Protein AF-A0A8H4VBG1-F1 (afdb_monomer_lite)

pLDDT: mean 88.41, std 9.9, range [44.22, 97.12]

InterPro domains:
  IPR018627 Elongator complex protein 6 [PF09807] (11-175)
  IPR018627 Elongator complex protein 6 [PTHR16184] (4-205)
  IPR027417 P-loop containing nucleoside triphosphate hydrolase [G3DSA:3.40.50.300] (1-203)

Organism: NCBI:txid2030778

Structure (mmCIF, N/CA/C/O backbone):
data_AF-A0A8H4VBG1-F1
#
_entry.id   AF-A0A8H4VBG1-F1
#
loop_
_atom_site.group_PDB
_atom_site.id
_atom_site.type_symbol
_atom_site.label_atom_id
_atom_site.label_alt_id
_atom_site.label_comp_id
_atom_site.label_asym_id
_atom_site.label_entity_id
_atom_site.label_seq_id
_atom_site.pdbx_PDB_ins_code
_atom_site.Cartn_x
_atom_site.Cartn_y
_atom_site.Cartn_z
_atom_site.occupancy
_atom_site.B_iso_or_equiv
_atom_site.auth_seq_id
_atom_site.auth_comp_id
_atom_site.auth_asym_id
_atom_site.auth_atom_id
_atom_site.pdbx_PDB_model_num
ATOM 1 N N . MET A 1 1 ? -3.352 6.775 -5.349 1.00 84.12 1 MET A N 1
ATOM 2 C CA . MET A 1 1 ? -4.337 6.098 -4.490 1.00 84.12 1 MET A CA 1
ATOM 3 C C . MET A 1 1 ? -5.575 5.845 -5.328 1.00 84.12 1 MET A C 1
ATOM 5 O O . MET A 1 1 ? -5.715 6.480 -6.373 1.00 84.12 1 MET A O 1
ATOM 9 N N . ARG A 1 2 ? -6.463 4.942 -4.912 1.00 91.38 2 ARG A N 1
ATOM 10 C CA . ARG A 1 2 ? -7.671 4.582 -5.675 1.00 91.38 2 ARG A CA 1
ATOM 11 C C . ARG A 1 2 ? -8.911 4.664 -4.789 1.00 91.38 2 ARG A C 1
ATOM 13 O O . ARG A 1 2 ? -8.818 4.410 -3.591 1.00 91.38 2 ARG A O 1
ATOM 20 N N . ASP A 1 3 ? -10.048 5.029 -5.372 1.00 91.44 3 ASP A N 1
ATOM 21 C CA . ASP A 1 3 ? -11.312 5.184 -4.652 1.00 91.44 3 ASP A CA 1
ATOM 22 C C . ASP A 1 3 ? -12.035 3.838 -4.449 1.00 91.44 3 ASP A C 1
ATOM 24 O O . ASP A 1 3 ? -11.650 2.795 -4.984 1.00 91.44 3 ASP A O 1
ATOM 28 N N . GLY A 1 4 ? -13.119 3.847 -3.674 1.00 91.38 4 GLY A N 1
ATOM 29 C CA . GLY A 1 4 ? -13.874 2.622 -3.395 1.00 91.38 4 GLY A CA 1
ATOM 30 C C . GLY A 1 4 ? -14.539 2.021 -4.639 1.00 91.38 4 GLY A C 1
ATOM 31 O O . GLY A 1 4 ? -14.760 0.810 -4.695 1.00 91.38 4 GLY A O 1
ATOM 32 N N . SER A 1 5 ? -14.864 2.841 -5.648 1.00 90.94 5 SER A N 1
ATOM 33 C CA . SER A 1 5 ? -15.465 2.360 -6.899 1.00 90.94 5 SER A CA 1
ATOM 34 C C . SER A 1 5 ? -14.485 1.485 -7.685 1.00 90.94 5 SER A C 1
ATOM 36 O O . SER A 1 5 ? -14.858 0.387 -8.109 1.00 90.94 5 SER A O 1
ATOM 38 N N . PHE A 1 6 ? -13.215 1.897 -7.759 1.00 91.75 6 PHE A N 1
ATOM 39 C CA . PHE A 1 6 ? -12.137 1.120 -8.354 1.00 91.75 6 PHE A CA 1
ATOM 40 C C . PHE A 1 6 ? -12.024 -0.276 -7.723 1.00 91.75 6 PHE A C 1
ATOM 42 O O . PHE A 1 6 ? -12.012 -1.283 -8.435 1.00 91.75 6 PHE A O 1
ATOM 49 N N . TRP A 1 7 ? -11.975 -0.353 -6.387 1.00 93.12 7 TRP A N 1
ATOM 50 C CA . TRP A 1 7 ? -11.801 -1.624 -5.672 1.00 93.12 7 TRP A CA 1
ATOM 51 C C . TRP A 1 7 ? -12.992 -2.562 -5.848 1.00 93.12 7 TRP A C 1
ATOM 53 O O . TRP A 1 7 ? -12.800 -3.752 -6.094 1.00 93.12 7 TRP A O 1
ATOM 63 N N . ARG A 1 8 ? -14.218 -2.033 -5.779 1.00 93.12 8 ARG A N 1
ATOM 64 C CA . ARG A 1 8 ? -15.445 -2.816 -5.995 1.00 93.12 8 ARG A CA 1
ATOM 65 C C . ARG A 1 8 ? -15.546 -3.353 -7.409 1.00 93.12 8 ARG A C 1
ATOM 67 O O . ARG A 1 8 ? -15.851 -4.529 -7.589 1.00 93.12 8 ARG A O 1
ATOM 74 N N . HIS A 1 9 ? -15.245 -2.517 -8.399 1.00 90.88 9 HIS A N 1
ATOM 75 C CA . HIS A 1 9 ? -15.231 -2.944 -9.789 1.00 90.88 9 HIS A CA 1
ATOM 76 C C . HIS A 1 9 ? -14.185 -4.044 -10.019 1.00 90.88 9 HIS A C 1
ATOM 78 O O . HIS A 1 9 ? -14.512 -5.089 -10.576 1.00 90.88 9 HIS A O 1
ATOM 84 N N . GLY A 1 10 ? -12.951 -3.852 -9.539 1.00 90.19 10 GLY A N 1
ATOM 85 C CA . GLY A 1 10 ? -11.882 -4.846 -9.666 1.00 90.19 10 GLY A CA 1
ATOM 86 C C . GLY A 1 10 ? -12.207 -6.175 -8.978 1.00 90.19 10 GLY A C 1
ATOM 87 O O . GLY A 1 10 ? -12.044 -7.233 -9.581 1.00 90.19 10 GLY A O 1
ATOM 88 N N . ALA A 1 11 ? -12.727 -6.128 -7.750 1.00 92.00 11 ALA A N 1
ATOM 89 C CA . ALA A 1 11 ? -13.128 -7.317 -7.001 1.00 92.00 11 ALA A CA 1
ATOM 90 C C . ALA A 1 11 ? -14.266 -8.087 -7.694 1.00 92.00 11 ALA A C 1
ATOM 92 O O . ALA A 1 11 ? -14.208 -9.313 -7.800 1.00 92.00 11 ALA A O 1
ATOM 93 N N . GLY A 1 12 ? -15.251 -7.378 -8.255 1.00 91.31 12 GLY A N 1
ATOM 94 C CA . GLY A 1 12 ? -16.349 -7.996 -8.998 1.00 91.31 12 GLY A CA 1
ATOM 95 C C . GLY A 1 12 ? -15.876 -8.822 -10.200 1.00 91.31 12 GLY A C 1
ATOM 96 O O . GLY A 1 12 ? -16.415 -9.897 -10.451 1.00 91.31 12 GLY A O 1
ATOM 97 N N . ARG A 1 13 ? -14.815 -8.385 -10.896 1.00 87.56 13 ARG A N 1
ATOM 98 C CA . ARG A 1 13 ? -14.243 -9.112 -12.051 1.00 87.56 13 ARG A CA 1
ATOM 99 C C . ARG A 1 13 ? -13.619 -10.455 -11.678 1.00 87.56 13 ARG A C 1
ATOM 101 O O . ARG A 1 13 ? -13.564 -11.341 -12.522 1.00 87.56 13 ARG A O 1
ATOM 108 N N . ILE A 1 14 ? -13.184 -10.618 -10.428 1.00 87.94 14 ILE A N 1
ATOM 109 C CA . ILE A 1 14 ? -12.632 -11.877 -9.904 1.00 87.94 14 ILE A CA 1
ATOM 110 C C . ILE A 1 14 ? -13.652 -12.669 -9.068 1.00 87.94 14 ILE A C 1
ATOM 112 O O . ILE A 1 14 ? -13.282 -13.614 -8.376 1.00 87.94 14 ILE A O 1
ATOM 116 N N . GLY A 1 15 ? -14.935 -12.287 -9.114 1.00 90.00 15 GLY A N 1
ATOM 117 C CA . GLY A 1 15 ? -16.014 -12.971 -8.398 1.00 90.00 15 GLY A CA 1
ATOM 118 C C . GLY A 1 15 ? -16.093 -12.657 -6.900 1.00 90.00 15 GLY A C 1
ATOM 119 O O . GLY A 1 15 ? -16.732 -13.403 -6.160 1.00 90.00 15 GLY A O 1
ATOM 120 N N . LEU A 1 16 ? -15.462 -11.573 -6.437 1.00 92.81 16 LEU A N 1
ATOM 121 C CA . LEU A 1 16 ? -15.518 -11.127 -5.046 1.00 92.81 16 LEU A CA 1
ATOM 122 C C . LEU A 1 16 ? -16.509 -9.962 -4.885 1.00 92.81 16 LEU A C 1
ATOM 124 O O . LEU A 1 16 ? -16.244 -8.840 -5.314 1.00 92.81 16 LEU A O 1
ATOM 128 N N . ASP A 1 17 ? -17.635 -10.215 -4.213 1.00 95.12 17 ASP A N 1
ATOM 129 C CA . ASP A 1 17 ? -18.628 -9.186 -3.882 1.00 95.12 17 ASP A CA 1
ATOM 130 C C . ASP A 1 17 ? -18.278 -8.484 -2.556 1.00 95.12 17 ASP A C 1
ATOM 132 O O . ASP A 1 17 ? -18.584 -8.961 -1.458 1.00 95.12 17 ASP A O 1
ATOM 136 N N . LEU A 1 18 ? -17.627 -7.323 -2.663 1.00 94.81 18 LEU A N 1
ATOM 137 C CA . LEU A 1 18 ? -17.262 -6.505 -1.504 1.00 94.81 18 LEU A CA 1
ATOM 138 C C . LEU A 1 18 ? -18.470 -5.860 -0.811 1.00 94.81 18 LEU A C 1
ATOM 140 O O . LEU A 1 18 ? -18.389 -5.569 0.380 1.00 94.81 18 LEU A O 1
ATOM 144 N N . GLU A 1 19 ? -19.591 -5.658 -1.505 1.00 94.12 19 GLU A N 1
ATOM 145 C CA . GLU A 1 19 ? -20.804 -5.098 -0.900 1.00 94.12 19 GLU A CA 1
ATOM 146 C C . GLU A 1 19 ? -21.528 -6.151 -0.055 1.00 94.12 19 GLU A C 1
ATOM 148 O O . GLU A 1 19 ? -22.002 -5.852 1.043 1.00 94.12 19 GLU A O 1
ATOM 153 N N . ALA A 1 20 ? -21.544 -7.413 -0.496 1.00 95.06 20 ALA A N 1
ATOM 154 C CA . ALA A 1 20 ? -21.965 -8.525 0.353 1.00 95.06 20 ALA A CA 1
ATOM 155 C C . ALA A 1 20 ? -21.066 -8.660 1.591 1.00 95.06 20 ALA A C 1
ATOM 157 O O . ALA A 1 20 ? -21.576 -8.664 2.712 1.00 95.06 20 ALA A O 1
ATOM 158 N N . ALA A 1 21 ? -19.740 -8.667 1.407 1.00 94.25 21 ALA A N 1
ATOM 159 C CA . ALA A 1 21 ? -18.790 -8.742 2.520 1.00 94.25 21 ALA A CA 1
ATOM 160 C C . ALA A 1 21 ? -18.946 -7.569 3.504 1.00 94.25 21 ALA A C 1
ATOM 162 O O . ALA A 1 21 ? -18.803 -7.744 4.714 1.00 94.25 21 ALA A O 1
ATOM 163 N N . ARG A 1 22 ? -19.282 -6.375 3.007 1.00 93.56 22 ARG A N 1
ATOM 164 C CA . ARG A 1 22 ? -19.576 -5.202 3.832 1.00 93.56 22 ARG A CA 1
ATOM 165 C C . ARG A 1 22 ? -20.847 -5.373 4.662 1.00 93.56 22 ARG A C 1
ATOM 167 O O . ARG A 1 22 ? -20.829 -5.075 5.854 1.00 93.56 22 ARG A O 1
ATOM 174 N N . ARG A 1 23 ? -21.941 -5.860 4.061 1.00 93.94 23 ARG A N 1
ATOM 175 C CA . ARG A 1 23 ? -23.196 -6.152 4.785 1.00 93.94 23 ARG A CA 1
ATOM 176 C C . ARG A 1 23 ? -22.988 -7.197 5.880 1.00 93.94 23 ARG A C 1
ATOM 178 O O . ARG A 1 23 ? -23.588 -7.091 6.942 1.00 93.94 23 ARG A O 1
ATOM 185 N N . GLU A 1 24 ? -22.098 -8.155 5.637 1.00 94.62 24 GLU A N 1
ATOM 186 C CA . GLU A 1 24 ? -21.651 -9.157 6.613 1.00 94.62 24 GLU A CA 1
ATOM 187 C C . GLU A 1 24 ? -20.625 -8.620 7.625 1.00 94.62 24 GLU A C 1
ATOM 189 O O . GLU A 1 24 ? -20.130 -9.390 8.443 1.00 94.62 24 GLU A O 1
ATOM 194 N N . ARG A 1 25 ? -20.264 -7.328 7.567 1.00 94.25 25 ARG A N 1
ATOM 195 C CA . ARG A 1 25 ? -19.242 -6.701 8.425 1.00 94.25 25 ARG A CA 1
ATOM 196 C C . ARG A 1 25 ? -17.891 -7.424 8.376 1.00 94.25 25 ARG A C 1
ATOM 198 O O . ARG A 1 25 ? -17.156 -7.486 9.355 1.00 94.25 25 ARG A O 1
ATOM 205 N N . ARG A 1 26 ? -17.537 -7.966 7.212 1.00 94.69 26 ARG A N 1
ATOM 206 C CA . ARG A 1 26 ? -16.248 -8.621 6.923 1.00 94.69 26 ARG A CA 1
ATOM 207 C C . ARG A 1 26 ? -15.310 -7.758 6.086 1.00 94.69 26 ARG A C 1
ATOM 209 O O . ARG A 1 26 ? -14.161 -8.133 5.871 1.00 94.69 26 ARG A O 1
ATOM 216 N N . PHE A 1 27 ? -15.801 -6.623 5.600 1.00 95.19 27 PHE A N 1
ATOM 217 C CA . PHE A 1 27 ? -15.056 -5.681 4.780 1.00 95.19 27 PHE A CA 1
ATOM 218 C C . PHE A 1 27 ? -15.434 -4.247 5.148 1.00 95.19 27 PHE A C 1
ATOM 220 O O . PHE A 1 27 ? -16.613 -3.922 5.297 1.00 95.19 27 PHE A O 1
ATOM 227 N N . VAL A 1 28 ? -14.426 -3.384 5.242 1.00 95.69 28 VAL A N 1
ATOM 228 C CA . VAL A 1 28 ? -14.585 -1.935 5.345 1.00 95.69 28 VAL A CA 1
ATOM 229 C C . VAL A 1 28 ? -13.604 -1.268 4.389 1.00 95.69 28 VAL A C 1
ATOM 231 O O . VAL A 1 28 ? -12.458 -1.701 4.269 1.00 95.69 28 VAL A O 1
ATOM 234 N N . PHE A 1 29 ? -14.056 -0.210 3.717 1.00 95.88 29 PHE A N 1
ATOM 235 C CA . PHE A 1 29 ? -13.208 0.642 2.891 1.00 95.88 29 PHE A CA 1
ATOM 236 C C . PHE A 1 29 ? -13.032 2.007 3.558 1.00 95.88 29 PHE A C 1
ATOM 238 O O . PHE A 1 29 ? -14.019 2.649 3.934 1.00 95.88 29 PHE A O 1
ATOM 245 N N . VAL A 1 30 ? -11.774 2.430 3.687 1.00 95.56 30 VAL A N 1
ATOM 246 C CA . VAL A 1 30 ? -11.382 3.755 4.174 1.00 95.56 30 VAL A CA 1
ATOM 247 C C . VAL A 1 30 ? -10.758 4.515 3.008 1.00 95.56 30 VAL A C 1
ATOM 249 O O . VAL A 1 30 ? -9.723 4.122 2.474 1.00 95.56 30 VAL A O 1
ATOM 252 N N . ASP A 1 31 ? -11.414 5.589 2.594 1.00 94.00 31 ASP A N 1
ATOM 253 C CA . ASP A 1 31 ? -11.033 6.422 1.467 1.00 94.00 31 ASP A CA 1
ATOM 254 C C . ASP A 1 31 ? -10.067 7.522 1.918 1.00 94.00 31 ASP A C 1
ATOM 256 O O . ASP A 1 31 ? -10.455 8.482 2.587 1.00 94.00 31 ASP A O 1
ATOM 260 N N . GLY A 1 32 ? -8.798 7.373 1.541 1.00 92.62 32 GLY A N 1
ATOM 261 C CA . GLY A 1 32 ? -7.770 8.398 1.728 1.00 92.62 32 GLY A CA 1
ATOM 262 C C . GLY A 1 32 ? -7.542 9.286 0.501 1.00 92.62 32 GLY A C 1
ATOM 263 O O . GLY A 1 32 ? -6.611 10.079 0.509 1.00 92.62 32 GLY A O 1
ATOM 264 N N . LEU A 1 33 ? -8.312 9.130 -0.582 1.00 91.25 33 LEU A N 1
ATOM 265 C CA . LEU A 1 33 ? -8.119 9.896 -1.816 1.00 91.25 33 LEU A CA 1
ATOM 266 C C . LEU A 1 33 ? -9.098 11.067 -1.896 1.00 91.25 33 LEU A C 1
ATOM 268 O O . LEU A 1 33 ? -8.677 12.214 -2.019 1.00 91.25 33 LEU A O 1
ATOM 272 N N . ARG A 1 34 ? -10.403 10.774 -1.850 1.00 89.00 34 ARG A N 1
ATOM 273 C CA . ARG A 1 34 ? -11.449 11.763 -2.134 1.00 89.00 34 ARG A CA 1
ATOM 274 C C . ARG A 1 34 ? -11.487 12.861 -1.081 1.00 89.00 34 ARG A C 1
ATOM 276 O O . ARG A 1 34 ? -11.393 14.024 -1.439 1.00 89.00 34 ARG A O 1
ATOM 283 N N . GLY A 1 35 ? -11.551 12.488 0.196 1.00 86.50 35 GLY A N 1
ATOM 284 C CA . GLY A 1 35 ? -11.637 13.455 1.295 1.00 86.50 35 GLY A CA 1
ATOM 285 C C . GLY A 1 35 ? -10.365 14.282 1.516 1.00 86.50 35 GLY A C 1
ATOM 286 O O . GLY A 1 35 ? -10.459 15.388 2.034 1.00 86.50 35 GLY A O 1
ATOM 287 N N . LEU A 1 36 ? -9.194 13.777 1.107 1.00 88.75 36 LEU A N 1
ATOM 288 C CA . LEU A 1 36 ? -7.917 14.479 1.280 1.00 88.75 36 LEU A CA 1
ATOM 289 C C . LEU A 1 36 ? -7.527 15.355 0.084 1.00 88.75 36 LEU A C 1
ATOM 291 O O . LEU A 1 36 ? -6.881 16.384 0.275 1.00 88.75 36 LEU A O 1
ATOM 295 N N . PHE A 1 37 ? -7.853 14.938 -1.143 1.00 86.94 37 PHE A N 1
ATOM 296 C CA . PHE A 1 37 ? -7.269 15.528 -2.356 1.00 86.94 37 PHE A CA 1
ATOM 297 C C . PHE A 1 37 ? -8.284 15.912 -3.436 1.00 86.94 37 PHE A C 1
ATOM 299 O O . PHE A 1 37 ? -7.901 16.554 -4.414 1.00 86.94 37 PHE A O 1
ATOM 306 N N . LEU A 1 38 ? -9.552 15.520 -3.300 1.00 85.25 38 LEU A N 1
ATOM 307 C CA . LEU A 1 38 ? -10.614 15.839 -4.257 1.00 85.25 38 LEU A CA 1
ATOM 308 C C . LEU A 1 38 ? -11.735 16.626 -3.560 1.00 85.25 38 LEU A C 1
ATOM 310 O O . LEU A 1 38 ? -11.684 16.890 -2.361 1.00 85.25 38 LEU A O 1
ATOM 314 N N . ALA A 1 39 ? -12.737 17.051 -4.330 1.00 73.31 39 ALA A N 1
ATOM 315 C CA . ALA A 1 39 ? -13.930 17.680 -3.768 1.00 73.31 39 ALA A CA 1
ATOM 316 C C . ALA A 1 39 ? -14.705 16.695 -2.874 1.00 73.31 39 ALA A C 1
ATOM 318 O O . ALA A 1 39 ? -14.610 15.478 -3.069 1.00 73.31 39 ALA A O 1
ATOM 319 N N . GLU A 1 40 ? -15.460 17.235 -1.908 1.00 63.16 40 GLU A N 1
ATOM 320 C CA . GLU A 1 40 ? -16.187 16.440 -0.917 1.00 63.16 40 GLU A CA 1
ATOM 321 C C . GLU A 1 40 ? -16.992 15.308 -1.575 1.00 63.16 40 GLU A C 1
ATOM 323 O O . GLU A 1 40 ? -17.649 15.514 -2.600 1.00 63.16 40 GLU A O 1
ATOM 328 N N . PRO A 1 41 ? -16.933 14.095 -1.010 1.00 60.97 41 PRO A N 1
ATOM 329 C CA . PRO A 1 41 ? -17.592 12.940 -1.589 1.00 60.97 41 PRO A CA 1
ATOM 330 C C . PRO A 1 41 ? -19.112 13.136 -1.604 1.00 60.97 41 PRO A C 1
ATOM 332 O O . PRO A 1 41 ? -19.748 13.256 -0.557 1.00 60.97 41 PRO A O 1
ATOM 335 N N . GLU A 1 42 ? -19.715 13.111 -2.795 1.00 57.19 42 GLU A N 1
ATOM 336 C CA . GLU A 1 42 ? -21.170 13.059 -2.944 1.00 57.19 42 GLU A CA 1
ATOM 337 C C . GLU A 1 42 ? -21.695 11.686 -2.516 1.00 57.19 42 GLU A C 1
ATOM 339 O O . GLU A 1 42 ? -21.846 10.764 -3.316 1.00 57.19 42 GLU A O 1
ATOM 344 N N . GLY A 1 43 ? -21.964 11.551 -1.220 1.00 61.81 43 GLY A N 1
ATOM 345 C CA . GLY A 1 43 ? -22.577 10.362 -0.652 1.00 61.81 43 GLY A CA 1
ATOM 346 C C . GLY A 1 43 ? -21.740 9.085 -0.785 1.00 61.81 43 GLY A C 1
ATOM 347 O O . GLY A 1 43 ? -20.667 9.009 -1.386 1.00 61.81 43 GLY A O 1
ATOM 348 N N . GLY A 1 44 ? -22.253 8.039 -0.150 1.00 67.38 44 GLY A N 1
ATOM 349 C CA . GLY A 1 44 ? -21.598 6.742 -0.066 1.00 67.38 44 GLY A CA 1
ATOM 350 C C . GLY A 1 44 ? -21.479 6.283 1.376 1.00 67.38 44 GLY A C 1
ATOM 351 O O . GLY A 1 44 ? -21.518 7.072 2.314 1.00 67.38 44 GLY A O 1
ATOM 352 N N . GLN A 1 45 ? -21.373 4.972 1.555 1.00 77.75 45 GLN A N 1
ATOM 353 C CA . GLN A 1 45 ? -21.223 4.390 2.885 1.00 77.75 45 GLN A CA 1
ATOM 354 C C . GLN A 1 45 ? -19.756 4.398 3.345 1.00 77.75 45 GLN A C 1
ATOM 356 O O . GLN A 1 45 ? -19.479 4.092 4.500 1.00 77.75 45 GLN A O 1
ATOM 361 N N . ASP A 1 46 ? -18.807 4.672 2.449 1.00 88.50 46 ASP A N 1
ATOM 362 C CA . ASP A 1 46 ? -17.368 4.604 2.722 1.00 88.50 46 ASP A CA 1
ATOM 363 C C . ASP A 1 46 ? -16.942 5.583 3.829 1.00 88.50 46 ASP A C 1
ATOM 365 O O . ASP A 1 46 ? -17.560 6.625 4.032 1.00 88.50 46 ASP A O 1
ATOM 369 N N . ILE A 1 47 ? -15.889 5.225 4.563 1.00 92.00 47 ILE A N 1
ATOM 370 C CA . ILE A 1 47 ? -15.310 6.093 5.594 1.00 92.00 47 ILE A CA 1
ATOM 371 C C . ILE A 1 47 ? -14.304 7.004 4.907 1.00 92.00 47 ILE A C 1
ATOM 373 O O . ILE A 1 47 ? -13.409 6.505 4.234 1.00 92.00 47 ILE A O 1
ATOM 377 N N . PHE A 1 48 ? -14.419 8.315 5.083 1.00 92.62 48 PHE A N 1
ATOM 378 C CA . PHE A 1 48 ? -13.542 9.284 4.429 1.00 92.62 48 PHE A CA 1
ATOM 379 C C . PHE A 1 48 ? -12.545 9.877 5.413 1.00 92.62 48 PHE A C 1
ATOM 381 O O . PHE A 1 48 ? -12.925 10.341 6.488 1.00 92.62 48 PHE A O 1
ATOM 388 N N . ILE A 1 49 ? -11.275 9.900 5.022 1.00 92.69 49 ILE A N 1
ATOM 389 C CA . ILE A 1 49 ? -10.257 10.680 5.718 1.00 92.69 49 ILE A CA 1
ATOM 390 C C . ILE A 1 49 ? -10.290 12.090 5.130 1.00 92.69 49 ILE A C 1
ATOM 392 O O . ILE A 1 49 ? -10.108 12.260 3.927 1.00 92.69 49 ILE A O 1
ATOM 396 N N . VAL A 1 50 ? -10.547 13.085 5.977 1.00 91.06 50 VAL A N 1
ATOM 397 C CA . VAL A 1 50 ? -10.661 14.506 5.587 1.00 91.06 50 VAL A CA 1
ATOM 398 C C . VAL A 1 50 ? -9.515 15.368 6.117 1.00 91.06 50 VAL A C 1
ATOM 400 O O . VAL A 1 50 ? -9.356 16.513 5.712 1.00 91.06 50 VAL A O 1
ATOM 403 N N . ASP A 1 51 ? -8.704 14.815 7.018 1.00 92.25 51 ASP A N 1
ATOM 404 C CA . ASP A 1 51 ? -7.534 15.472 7.589 1.00 92.25 51 ASP A CA 1
ATOM 405 C C . ASP A 1 51 ? -6.291 14.617 7.334 1.00 92.25 51 ASP A C 1
ATOM 407 O O . ASP A 1 51 ? -6.231 13.444 7.711 1.00 92.25 51 ASP A O 1
ATOM 411 N N . ALA A 1 52 ? -5.304 15.217 6.670 1.00 91.38 52 ALA A N 1
ATOM 412 C CA . ALA A 1 52 ? -4.054 14.566 6.306 1.00 91.38 52 ALA A CA 1
ATOM 413 C C . ALA A 1 52 ? -3.070 14.452 7.486 1.00 91.38 52 ALA A C 1
ATOM 415 O O . ALA A 1 52 ? -1.992 13.873 7.330 1.00 91.38 52 ALA A O 1
ATOM 416 N N . ALA A 1 53 ? -3.401 14.986 8.667 1.00 93.94 53 ALA A N 1
ATOM 417 C CA . ALA A 1 53 ? -2.610 14.757 9.866 1.00 93.94 53 ALA A CA 1
ATOM 418 C C . ALA A 1 53 ? -2.503 13.251 10.163 1.00 93.94 53 ALA A C 1
ATOM 420 O O . ALA A 1 53 ? -3.496 12.523 10.192 1.00 93.94 53 ALA A O 1
ATOM 421 N N . LEU A 1 54 ? -1.282 12.775 10.434 1.00 94.88 54 LEU A N 1
ATOM 422 C CA . LEU A 1 54 ? -1.018 11.346 10.644 1.00 94.88 54 LEU A CA 1
ATOM 423 C C . LEU A 1 54 ? -1.864 10.742 11.775 1.00 94.88 54 LEU A C 1
ATOM 425 O O . LEU A 1 54 ? -2.298 9.601 11.656 1.00 94.88 54 LEU A O 1
ATOM 429 N N . ALA A 1 55 ? -2.119 11.502 12.843 1.00 95.06 55 ALA A N 1
ATOM 430 C CA . ALA A 1 55 ? -2.992 11.065 13.932 1.00 95.06 55 ALA A CA 1
ATOM 431 C C . ALA A 1 55 ? -4.416 10.786 13.424 1.00 95.06 55 ALA A C 1
ATOM 433 O O . ALA A 1 55 ? -4.924 9.687 13.616 1.00 95.06 55 ALA A O 1
ATOM 434 N N . SER A 1 56 ? -4.999 11.722 12.672 1.00 94.56 56 SER A N 1
ATOM 435 C CA . SER A 1 56 ? -6.334 11.597 12.077 1.00 94.56 56 SER A CA 1
ATOM 436 C C . SER A 1 56 ? -6.435 10.402 11.120 1.00 94.56 56 SER A C 1
ATOM 438 O O . SER A 1 56 ? -7.415 9.658 11.156 1.00 94.56 56 SER A O 1
ATOM 440 N N . VAL A 1 57 ? -5.396 10.155 10.313 1.00 95.19 57 VAL A N 1
ATOM 441 C CA . VAL A 1 57 ? -5.309 8.978 9.427 1.00 95.19 57 VAL A CA 1
ATOM 442 C C . VAL A 1 57 ? -5.305 7.673 10.234 1.00 95.19 57 VAL A C 1
ATOM 444 O O . VAL A 1 57 ? -6.062 6.748 9.934 1.00 95.19 57 VAL A O 1
ATOM 447 N N . VAL A 1 58 ? -4.457 7.583 11.263 1.00 95.88 58 VAL A N 1
ATOM 448 C CA . VAL A 1 58 ? -4.329 6.386 12.112 1.00 95.88 58 VAL A CA 1
ATOM 449 C C . VAL A 1 58 ? -5.610 6.124 12.894 1.00 95.88 58 VAL A C 1
ATOM 451 O O . VAL A 1 58 ? -6.040 4.971 12.981 1.00 95.88 58 VAL A O 1
ATOM 454 N N . ASP A 1 59 ? -6.237 7.170 13.421 1.00 95.88 59 ASP A N 1
ATOM 455 C CA . ASP A 1 59 ? -7.486 7.079 14.170 1.00 95.88 59 ASP A CA 1
ATOM 456 C C . ASP A 1 59 ? -8.636 6.622 13.269 1.00 95.88 59 ASP A C 1
ATOM 458 O O . ASP A 1 59 ? -9.395 5.732 13.653 1.00 95.88 59 ASP A O 1
ATOM 462 N N . ALA A 1 60 ? -8.725 7.141 12.039 1.00 95.62 60 ALA A N 1
ATOM 463 C CA . ALA A 1 60 ? -9.725 6.707 11.066 1.00 95.62 60 ALA A CA 1
ATOM 464 C C . ALA A 1 60 ? -9.588 5.211 10.730 1.00 95.62 60 ALA A C 1
ATOM 466 O O . ALA A 1 60 ? -10.579 4.477 10.756 1.00 95.62 60 ALA A O 1
ATOM 467 N N . ILE A 1 61 ? -8.364 4.732 10.474 1.00 96.38 61 ILE A N 1
ATOM 468 C CA . ILE A 1 61 ? -8.104 3.310 10.190 1.00 96.38 61 ILE A CA 1
ATOM 469 C C . ILE A 1 61 ? -8.399 2.447 11.424 1.00 96.38 61 ILE A C 1
ATOM 471 O O . ILE A 1 61 ? -9.046 1.406 11.312 1.00 96.38 61 ILE A O 1
ATOM 475 N N . SER A 1 62 ? -7.959 2.874 12.608 1.00 96.00 62 SER A N 1
ATOM 476 C CA . SER A 1 62 ? -8.167 2.129 13.856 1.00 96.00 62 SER A CA 1
ATOM 477 C C . SER A 1 62 ? -9.652 2.029 14.208 1.00 96.00 62 SER A C 1
ATOM 479 O O . SER A 1 62 ? -10.139 0.950 14.538 1.00 96.00 62 SER A O 1
ATOM 481 N N . SER A 1 63 ? -10.395 3.127 14.067 1.00 95.81 63 SER A N 1
ATOM 482 C CA . SER A 1 63 ? -11.845 3.171 14.262 1.00 95.81 63 SER A CA 1
ATOM 483 C C . SER A 1 63 ? -12.575 2.256 13.274 1.00 95.81 63 SER A C 1
ATOM 485 O O . SER A 1 63 ? -13.432 1.464 13.674 1.00 95.81 63 SER A O 1
ATOM 487 N N . ALA A 1 64 ? -12.180 2.276 11.995 1.00 95.19 64 ALA A N 1
ATOM 488 C CA . ALA A 1 64 ? -12.729 1.379 10.981 1.00 95.19 64 ALA A CA 1
ATOM 489 C C . ALA A 1 64 ? -12.530 -0.100 11.355 1.00 95.19 64 ALA A C 1
ATOM 491 O O . ALA A 1 64 ? -13.480 -0.884 11.306 1.00 95.19 64 ALA A O 1
ATOM 492 N N . LEU A 1 65 ? -11.324 -0.473 11.791 1.00 93.81 65 LEU A N 1
ATOM 493 C CA . LEU A 1 65 ? -11.007 -1.838 12.217 1.00 93.81 65 LEU A CA 1
ATOM 494 C C . LEU A 1 65 ? -11.806 -2.274 13.453 1.00 93.81 65 LEU A C 1
ATOM 496 O O . LEU A 1 65 ? -12.245 -3.418 13.515 1.00 93.81 65 LEU A O 1
ATOM 500 N N . LEU A 1 66 ? -11.999 -1.384 14.431 1.00 92.38 66 LEU A N 1
ATOM 501 C CA . LEU A 1 66 ? -12.645 -1.717 15.705 1.00 92.38 66 LEU A CA 1
ATOM 502 C C . LEU A 1 66 ? -14.177 -1.727 15.637 1.00 92.38 66 LEU A C 1
ATOM 504 O O . LEU A 1 66 ? -14.814 -2.457 16.397 1.00 92.38 66 LEU A O 1
ATOM 508 N N . HIS A 1 67 ? -14.777 -0.914 14.764 1.00 93.88 67 HIS A N 1
ATOM 509 C CA . HIS A 1 67 ? -16.224 -0.674 14.779 1.00 93.88 67 HIS A CA 1
ATOM 510 C C . HIS A 1 67 ? -16.960 -1.146 13.522 1.00 93.88 67 HIS A C 1
ATOM 512 O O . HIS A 1 67 ? -18.168 -1.399 13.582 1.00 93.88 67 HIS A O 1
ATOM 518 N N . HIS A 1 68 ? -16.269 -1.311 12.393 1.00 91.50 68 HIS A N 1
ATOM 519 C CA . HIS A 1 68 ? -16.911 -1.607 11.106 1.00 91.50 68 HIS A CA 1
ATOM 520 C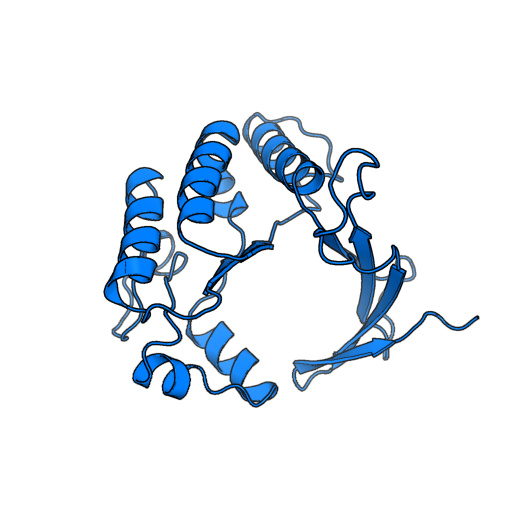 C . HIS A 1 68 ? -16.618 -3.007 10.563 1.00 91.50 68 HIS A C 1
ATOM 522 O O . HIS A 1 68 ? -17.265 -3.419 9.601 1.00 91.50 68 HIS A O 1
ATOM 528 N N . VAL A 1 69 ? -15.710 -3.749 11.199 1.00 91.06 69 VAL A N 1
ATOM 529 C CA . VAL A 1 69 ? -15.427 -5.148 10.874 1.00 91.06 69 VAL A CA 1
ATOM 530 C C . VAL A 1 69 ? -15.590 -5.990 12.132 1.00 91.06 69 VAL A C 1
ATOM 532 O O . VAL A 1 69 ? -15.122 -5.618 13.206 1.00 91.06 69 VAL A O 1
ATOM 535 N N . ASP A 1 70 ? -16.280 -7.116 12.016 1.00 92.19 70 ASP A N 1
ATOM 536 C CA . ASP A 1 70 ? -16.397 -8.070 13.111 1.00 92.19 70 ASP A CA 1
ATOM 537 C C . ASP A 1 70 ? -15.069 -8.799 13.319 1.00 92.19 70 ASP A C 1
ATOM 539 O O . ASP A 1 70 ? -14.287 -9.000 12.388 1.00 92.19 70 ASP A O 1
ATOM 543 N N . LYS A 1 71 ? -14.792 -9.218 14.556 1.00 84.50 71 LYS A N 1
ATOM 544 C CA . LYS A 1 71 ? -13.534 -9.895 14.872 1.00 84.50 71 LYS A CA 1
ATOM 545 C C . LYS A 1 71 ? -13.469 -11.246 14.154 1.00 84.50 71 LYS A C 1
ATOM 547 O O . LYS A 1 71 ? -14.116 -12.208 14.560 1.00 84.50 71 LYS A O 1
ATOM 552 N N . MET A 1 72 ? -12.661 -11.307 13.102 1.00 85.12 72 MET A N 1
ATOM 553 C CA . MET A 1 72 ? -12.404 -12.519 12.327 1.00 85.12 72 MET A CA 1
ATOM 554 C C . MET A 1 72 ? -11.190 -13.278 12.888 1.00 85.12 72 MET A C 1
ATOM 556 O O . MET A 1 72 ? -10.360 -12.686 13.578 1.00 85.12 72 MET A O 1
ATOM 560 N N . PRO A 1 73 ? -11.031 -14.580 12.576 1.00 87.19 73 PRO A N 1
ATOM 561 C CA . PRO A 1 73 ? -9.832 -15.336 12.944 1.00 87.19 73 PRO A CA 1
ATOM 562 C C . PRO A 1 73 ? -8.541 -14.774 12.341 1.00 87.19 73 PRO A C 1
ATOM 564 O O . PRO A 1 73 ? -7.468 -15.031 12.874 1.00 87.19 73 PRO A O 1
ATOM 567 N N . ARG A 1 74 ? -8.651 -14.079 11.198 1.00 91.06 74 ARG A N 1
ATOM 568 C CA . ARG A 1 74 ? -7.563 -13.335 10.566 1.00 91.06 74 ARG A CA 1
ATOM 569 C C . ARG A 1 74 ? -8.092 -12.050 9.950 1.00 91.06 74 ARG A C 1
ATOM 571 O O . ARG A 1 74 ? -8.987 -12.104 9.106 1.00 91.06 74 ARG A O 1
ATOM 578 N N . THR A 1 75 ? -7.489 -10.931 10.315 1.00 93.31 75 THR A N 1
ATOM 579 C CA . THR A 1 75 ? -7.767 -9.614 9.746 1.00 93.31 75 THR A CA 1
ATOM 580 C C . THR A 1 75 ? -6.614 -9.192 8.841 1.00 93.31 75 THR A C 1
ATOM 582 O O . THR A 1 75 ? -5.451 -9.181 9.251 1.00 93.31 75 THR A O 1
ATOM 585 N N . LEU A 1 76 ? -6.943 -8.836 7.599 1.00 95.19 76 LEU A N 1
ATOM 586 C CA . LEU A 1 76 ? -6.005 -8.329 6.600 1.00 95.19 76 LEU A CA 1
ATOM 587 C C . LEU A 1 76 ? -6.198 -6.819 6.438 1.00 95.19 76 LEU A C 1
ATOM 589 O O . LEU A 1 76 ? -7.291 -6.370 6.104 1.00 95.19 76 LEU A O 1
ATOM 593 N N . LEU A 1 77 ? -5.126 -6.053 6.618 1.00 96.88 77 LEU A N 1
ATOM 594 C CA . LEU A 1 77 ? -5.076 -4.626 6.314 1.00 96.88 77 LEU A CA 1
ATOM 595 C C . LEU A 1 77 ? -4.323 -4.405 5.006 1.00 96.88 77 LEU A C 1
ATOM 597 O O . LEU A 1 77 ? -3.155 -4.774 4.897 1.00 96.88 77 LEU A O 1
ATOM 601 N N . ILE A 1 78 ? -4.971 -3.774 4.033 1.00 97.12 78 ILE A N 1
ATOM 602 C CA . ILE A 1 78 ? -4.336 -3.339 2.787 1.00 97.12 78 ILE A CA 1
ATOM 603 C C . ILE A 1 78 ? -4.278 -1.815 2.814 1.00 97.12 78 ILE A C 1
ATOM 605 O O . ILE A 1 78 ? -5.315 -1.170 2.950 1.00 97.12 78 ILE A O 1
ATOM 609 N N . ILE A 1 79 ? -3.080 -1.247 2.693 1.00 96.62 79 ILE A N 1
ATOM 610 C CA . ILE A 1 79 ? -2.887 0.199 2.558 1.00 96.62 79 ILE A CA 1
ATOM 611 C C . ILE A 1 79 ? -2.269 0.462 1.192 1.00 96.62 79 ILE A C 1
ATOM 613 O O . ILE A 1 79 ? -1.135 0.056 0.924 1.00 96.62 79 ILE A O 1
ATOM 617 N N . ASP A 1 80 ? -3.039 1.130 0.337 1.00 95.75 80 ASP A N 1
ATOM 618 C CA . ASP A 1 80 ? -2.613 1.485 -1.009 1.00 95.75 80 ASP A CA 1
ATOM 619 C C . ASP A 1 80 ? -1.906 2.846 -1.029 1.00 95.75 80 ASP A C 1
ATOM 621 O O . ASP A 1 80 ? -2.500 3.857 -0.655 1.00 95.75 80 ASP A O 1
ATOM 625 N N . GLN A 1 81 ? -0.656 2.863 -1.494 1.00 93.31 81 GLN A N 1
ATOM 626 C CA . GLN A 1 81 ? 0.187 4.045 -1.693 1.00 93.31 81 GLN A CA 1
ATOM 627 C C . GLN A 1 81 ? 0.355 4.912 -0.438 1.00 93.31 81 GLN A C 1
ATOM 629 O O . GLN A 1 81 ? 0.093 6.116 -0.451 1.00 93.31 81 GLN A O 1
ATOM 634 N N . ILE A 1 82 ? 0.811 4.308 0.664 1.00 91.75 82 ILE A N 1
ATOM 635 C CA . ILE A 1 82 ? 1.077 5.034 1.922 1.00 91.75 82 ILE A CA 1
ATOM 636 C C . ILE A 1 82 ? 2.189 6.089 1.778 1.00 91.75 82 ILE A C 1
ATOM 638 O O . ILE A 1 82 ? 2.212 7.080 2.505 1.00 91.75 82 ILE A O 1
ATOM 642 N N . ASP A 1 83 ? 3.085 5.910 0.808 1.00 93.12 83 ASP A N 1
ATOM 643 C CA . ASP A 1 83 ? 4.092 6.884 0.381 1.00 93.12 83 ASP A CA 1
ATOM 644 C C . ASP A 1 83 ? 3.493 8.214 -0.085 1.00 93.12 83 ASP A C 1
ATOM 646 O O . ASP A 1 83 ? 4.119 9.260 0.105 1.00 93.12 83 ASP A O 1
ATOM 650 N N . ALA A 1 84 ? 2.260 8.208 -0.605 1.00 92.06 84 ALA A N 1
ATOM 651 C CA . ALA A 1 84 ? 1.568 9.434 -0.986 1.00 92.06 84 ALA A CA 1
ATOM 652 C C . ALA A 1 84 ? 1.395 10.380 0.210 1.00 92.06 84 ALA A C 1
ATOM 654 O O . ALA A 1 84 ? 1.514 11.588 0.042 1.00 92.06 84 ALA A O 1
ATOM 655 N N . LEU A 1 85 ? 1.203 9.851 1.427 1.00 91.25 85 LEU A N 1
ATOM 656 C CA . LEU A 1 85 ? 1.075 10.680 2.625 1.00 91.25 85 LEU A CA 1
ATOM 657 C C . LEU A 1 85 ? 2.367 11.454 2.910 1.00 91.25 85 LEU A C 1
ATOM 659 O O . LEU A 1 85 ? 2.311 12.648 3.191 1.00 91.25 85 LEU A O 1
ATOM 663 N N . VAL A 1 86 ? 3.533 10.806 2.793 1.00 93.06 86 VAL A N 1
ATOM 664 C CA . VAL A 1 86 ? 4.838 11.480 2.927 1.00 93.06 86 VAL A CA 1
ATOM 665 C C . VAL A 1 86 ? 4.991 12.542 1.842 1.00 93.06 86 VAL A C 1
ATOM 667 O O . VAL A 1 86 ? 5.369 13.673 2.148 1.00 93.06 86 VAL A O 1
ATOM 670 N N . ALA A 1 87 ? 4.639 12.197 0.600 1.00 91.56 87 ALA A N 1
ATOM 671 C CA . ALA A 1 87 ? 4.741 13.089 -0.548 1.00 91.56 87 ALA A CA 1
ATOM 672 C C . ALA A 1 87 ? 3.888 14.362 -0.400 1.00 91.56 87 ALA A C 1
ATOM 674 O O . ALA A 1 87 ? 4.348 15.447 -0.752 1.00 91.56 87 ALA A O 1
ATOM 675 N N . THR A 1 88 ? 2.668 14.251 0.131 1.00 91.44 88 THR A N 1
ATOM 676 C CA . THR A 1 88 ? 1.708 15.366 0.172 1.00 91.44 88 THR A CA 1
ATOM 677 C C . THR A 1 88 ? 1.773 16.198 1.448 1.00 91.44 88 THR A C 1
ATOM 679 O O . THR A 1 88 ? 1.396 17.367 1.425 1.00 91.44 88 THR A O 1
ATOM 682 N N . THR A 1 89 ? 2.240 15.627 2.560 1.00 91.69 89 THR A N 1
ATOM 683 C CA . THR A 1 89 ? 2.243 16.301 3.875 1.00 91.69 89 THR A CA 1
ATOM 684 C C . THR A 1 89 ? 3.635 16.690 4.363 1.00 91.69 89 THR A C 1
ATOM 686 O O . THR A 1 89 ? 3.763 17.514 5.267 1.00 91.69 89 THR A O 1
ATOM 689 N N . GLY A 1 90 ? 4.695 16.100 3.798 1.00 91.38 90 GLY A N 1
ATOM 690 C CA . GLY A 1 90 ? 6.069 16.301 4.263 1.00 91.38 90 GLY A CA 1
ATOM 691 C C . GLY A 1 90 ? 6.374 15.677 5.632 1.00 91.38 90 GLY A C 1
ATOM 692 O O . GLY A 1 90 ? 7.395 16.011 6.242 1.00 91.38 90 GLY A O 1
ATOM 693 N N . ILE A 1 91 ? 5.505 14.789 6.129 1.00 94.38 91 ILE A N 1
ATOM 694 C CA . ILE A 1 91 ? 5.729 14.004 7.350 1.00 94.38 91 ILE A CA 1
ATOM 695 C C . ILE A 1 91 ? 6.945 13.086 7.158 1.00 94.38 91 ILE A C 1
ATOM 697 O O . ILE A 1 91 ? 7.207 12.603 6.059 1.00 94.38 91 ILE A O 1
ATOM 701 N N . SER A 1 92 ? 7.715 12.855 8.225 1.00 95.44 92 SER A N 1
ATOM 702 C CA . SER A 1 92 ? 8.905 12.001 8.151 1.00 95.44 92 SER A CA 1
ATOM 703 C C . SER A 1 92 ? 8.550 10.529 7.942 1.00 95.44 92 SER A C 1
ATOM 705 O O . SER A 1 92 ? 7.541 10.028 8.449 1.00 95.44 92 SER A O 1
ATOM 707 N N . ALA A 1 93 ? 9.437 9.805 7.258 1.00 95.12 93 ALA A N 1
ATOM 708 C CA . ALA A 1 93 ? 9.307 8.365 7.062 1.00 95.12 93 ALA A CA 1
ATOM 709 C C . ALA A 1 93 ? 9.210 7.610 8.396 1.00 95.12 93 ALA A C 1
ATOM 711 O O . ALA A 1 93 ? 8.409 6.691 8.539 1.00 95.12 93 ALA A O 1
ATOM 712 N N . GLU A 1 94 ? 9.988 8.036 9.392 1.00 95.62 94 GLU A N 1
ATOM 713 C CA . GLU A 1 94 ? 9.998 7.457 10.738 1.00 95.62 94 GLU A CA 1
ATOM 714 C C . GLU A 1 94 ? 8.628 7.555 11.428 1.00 95.62 94 GLU A C 1
ATOM 716 O O . GLU A 1 94 ? 8.153 6.577 12.012 1.00 95.62 94 GLU A O 1
ATOM 721 N N . ALA A 1 95 ? 7.960 8.710 11.332 1.00 96.00 95 ALA A N 1
ATOM 722 C CA . ALA A 1 95 ? 6.646 8.896 11.940 1.00 96.00 95 ALA A CA 1
ATOM 723 C C . ALA A 1 95 ? 5.617 7.938 11.322 1.00 96.00 95 ALA A C 1
ATOM 725 O O . ALA A 1 95 ? 4.875 7.269 12.046 1.00 96.00 95 ALA A O 1
ATOM 726 N N . VAL A 1 96 ? 5.630 7.801 9.991 1.00 96.12 96 VAL A N 1
ATOM 727 C CA . VAL A 1 96 ? 4.762 6.858 9.270 1.00 96.12 96 VAL A CA 1
ATOM 728 C C . VAL A 1 96 ? 5.077 5.409 9.654 1.00 96.12 96 VAL A C 1
ATOM 730 O O . VAL A 1 96 ? 4.160 4.633 9.918 1.00 96.12 96 VAL A O 1
ATOM 733 N N . GLN A 1 97 ? 6.355 5.035 9.770 1.00 95.44 97 GLN A N 1
ATOM 734 C CA . GLN A 1 97 ? 6.759 3.694 10.212 1.00 95.44 97 GLN A CA 1
ATOM 735 C C . GLN A 1 97 ? 6.236 3.371 11.619 1.00 95.44 97 GLN A C 1
ATOM 737 O O . GLN A 1 97 ? 5.682 2.292 11.839 1.00 95.44 97 GLN A O 1
ATOM 742 N N . SER A 1 98 ? 6.366 4.307 12.562 1.00 95.69 98 SER A N 1
ATOM 743 C CA . SER A 1 98 ? 5.869 4.156 13.936 1.00 95.69 98 SER A CA 1
ATOM 744 C C . SER A 1 98 ? 4.341 4.004 13.989 1.00 95.69 98 SER A C 1
ATOM 746 O O . SER A 1 98 ? 3.808 3.119 14.671 1.00 95.69 98 SER A O 1
ATOM 748 N N . ALA A 1 99 ? 3.619 4.798 13.194 1.00 95.44 99 ALA A N 1
ATOM 749 C CA . ALA A 1 99 ? 2.173 4.679 13.034 1.00 95.44 99 ALA A CA 1
ATOM 750 C C . ALA A 1 99 ? 1.761 3.308 12.466 1.00 95.44 99 ALA A C 1
ATOM 752 O O . ALA A 1 99 ? 0.887 2.636 13.020 1.00 95.44 99 ALA A O 1
ATOM 753 N N . LEU A 1 100 ? 2.439 2.834 11.416 1.00 95.50 100 LEU A N 1
ATOM 754 C CA . LEU A 1 100 ? 2.178 1.524 10.812 1.00 95.50 100 LEU A CA 1
ATOM 755 C C . LEU A 1 100 ? 2.445 0.368 11.783 1.00 95.50 100 LEU A C 1
ATOM 757 O O . LEU A 1 100 ? 1.701 -0.613 11.786 1.00 95.50 100 LEU A O 1
ATOM 761 N N . LEU A 1 101 ? 3.464 0.474 12.642 1.00 93.81 101 LEU A N 1
ATOM 762 C CA . LEU A 1 101 ? 3.705 -0.504 13.708 1.00 93.81 101 LEU A CA 1
ATOM 763 C C . LEU A 1 101 ? 2.547 -0.573 14.707 1.00 93.81 101 LEU A C 1
ATOM 765 O O . LEU A 1 101 ? 2.258 -1.651 15.223 1.00 93.81 101 LEU A O 1
ATOM 769 N N . SER A 1 102 ? 1.875 0.546 14.972 1.00 94.62 102 SER A N 1
ATOM 770 C CA . SER A 1 102 ? 0.706 0.574 15.854 1.00 94.62 102 SER A CA 1
ATOM 771 C C . SER A 1 102 ? -0.497 -0.114 15.210 1.00 94.62 102 SER A C 1
ATOM 773 O O . SER A 1 102 ? -1.121 -0.957 15.850 1.00 94.62 102 SER A O 1
ATOM 775 N N . LEU A 1 103 ? -0.751 0.137 13.921 1.00 95.19 103 LEU A N 1
ATOM 776 C CA . LEU A 1 103 ? -1.820 -0.531 13.166 1.00 95.19 103 LEU A CA 1
ATOM 777 C C . LEU A 1 103 ? -1.593 -2.045 13.039 1.00 95.19 103 LEU A C 1
ATOM 779 O O . LEU A 1 103 ? -2.532 -2.826 13.175 1.00 95.19 103 LEU A O 1
ATOM 783 N N . ARG A 1 104 ? -0.339 -2.481 12.862 1.00 93.69 104 ARG A N 1
ATOM 784 C CA . ARG A 1 104 ? 0.038 -3.907 12.808 1.00 93.69 104 ARG A CA 1
ATOM 785 C C . ARG A 1 104 ? -0.301 -4.687 14.079 1.00 93.69 104 ARG A C 1
ATOM 787 O O . ARG A 1 104 ? -0.384 -5.904 14.020 1.00 93.69 104 ARG A O 1
ATOM 794 N N . LYS A 1 105 ? -0.506 -4.023 15.221 1.00 92.81 105 LYS A N 1
ATOM 795 C CA . LYS A 1 105 ? -0.941 -4.687 16.465 1.00 92.81 105 LYS A CA 1
ATOM 796 C C . LYS A 1 105 ? -2.423 -5.068 16.444 1.00 92.81 105 LYS A C 1
ATOM 798 O O . LYS A 1 105 ? -2.843 -5.878 17.263 1.00 92.81 105 LYS A O 1
ATOM 803 N N . LEU A 1 106 ? -3.208 -4.464 15.552 1.00 93.12 106 LEU A N 1
ATOM 804 C CA . LEU A 1 106 ? -4.655 -4.657 15.459 1.00 93.12 106 LEU A CA 1
ATOM 805 C C . LEU A 1 106 ? -5.052 -5.712 14.416 1.00 93.12 106 LEU A C 1
ATOM 807 O O . LEU A 1 106 ? -6.222 -6.079 14.343 1.00 93.12 106 LEU A O 1
ATOM 811 N N . VAL A 1 107 ? -4.104 -6.180 13.597 1.00 94.75 107 VAL A N 1
ATOM 812 C CA . VAL A 1 107 ? -4.363 -7.038 12.433 1.00 94.75 107 VAL A CA 1
ATOM 813 C C . VAL A 1 107 ? -3.335 -8.159 12.324 1.00 94.75 107 VAL A C 1
ATOM 815 O O . VAL A 1 107 ? -2.204 -8.025 12.780 1.00 94.75 107 VAL A O 1
ATOM 818 N N . ASP A 1 108 ? -3.708 -9.261 11.679 1.00 92.31 108 ASP A N 1
ATOM 819 C CA . ASP A 1 108 ? -2.834 -10.426 11.508 1.00 92.31 108 ASP A CA 1
ATOM 820 C C . ASP A 1 108 ? -1.871 -10.268 10.332 1.00 92.31 108 ASP A C 1
ATOM 822 O O . ASP A 1 108 ? -0.787 -10.849 10.305 1.00 92.31 108 ASP A O 1
ATOM 826 N N . THR A 1 109 ? -2.278 -9.533 9.298 1.00 93.88 109 THR A N 1
ATOM 827 C CA . THR A 1 109 ? -1.475 -9.342 8.087 1.00 93.88 109 THR A CA 1
ATOM 828 C C . THR A 1 109 ? -1.653 -7.932 7.555 1.00 93.88 109 THR A C 1
ATOM 830 O O . THR A 1 109 ? -2.759 -7.397 7.527 1.00 93.88 109 THR A O 1
ATOM 833 N N . THR A 1 110 ? -0.554 -7.328 7.107 1.00 96.00 110 THR A N 1
ATOM 834 C CA . THR A 1 110 ? -0.559 -6.016 6.460 1.00 96.00 110 THR A CA 1
ATOM 835 C C . THR A 1 110 ? 0.088 -6.119 5.089 1.00 96.00 110 THR A C 1
ATOM 837 O O . THR A 1 110 ? 1.211 -6.610 4.972 1.00 96.00 110 THR A O 1
ATOM 840 N N . VAL A 1 111 ? -0.602 -5.622 4.069 1.00 96.88 111 VAL A N 1
ATOM 841 C CA . VAL A 1 111 ? -0.087 -5.441 2.713 1.00 96.88 111 VAL A CA 1
ATOM 842 C C . VAL A 1 111 ? 0.041 -3.945 2.471 1.00 96.88 111 VAL A C 1
ATOM 844 O O . VAL A 1 111 ? -0.916 -3.195 2.656 1.00 96.88 111 VAL A O 1
ATOM 847 N N . LEU A 1 112 ? 1.239 -3.517 2.089 1.00 96.62 112 LEU A N 1
ATOM 848 C CA . LEU A 1 112 ? 1.550 -2.130 1.767 1.00 96.62 112 LEU A CA 1
ATOM 849 C C . LEU A 1 112 ? 1.946 -2.065 0.295 1.00 96.62 112 LEU A C 1
ATOM 851 O O . LEU A 1 112 ? 2.759 -2.880 -0.146 1.00 96.62 112 LEU A O 1
ATOM 855 N N . THR A 1 113 ? 1.396 -1.109 -0.446 1.00 95.62 113 THR A N 1
ATOM 856 C CA . THR A 1 113 ? 1.858 -0.788 -1.802 1.00 95.62 113 THR A CA 1
ATOM 857 C C . THR A 1 113 ? 2.629 0.532 -1.774 1.00 95.62 113 THR A C 1
ATOM 859 O O . THR A 1 113 ? 2.298 1.430 -0.997 1.00 95.62 113 THR A O 1
ATOM 862 N N . PHE A 1 114 ? 3.680 0.621 -2.592 1.00 94.44 114 PHE A N 1
ATOM 863 C CA . PHE A 1 114 ? 4.575 1.776 -2.678 1.00 94.44 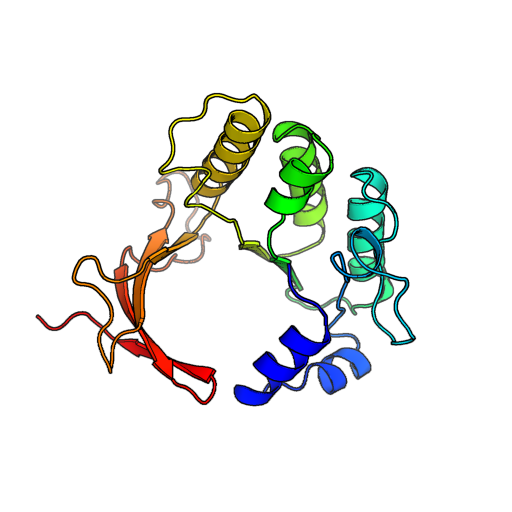114 PHE A CA 1
ATOM 864 C C . PHE A 1 114 ? 4.879 2.117 -4.139 1.00 94.44 114 PHE A C 1
ATOM 866 O O . PHE A 1 114 ? 5.014 1.203 -4.957 1.00 94.44 114 PHE A O 1
ATOM 873 N N . SER A 1 115 ? 5.067 3.403 -4.454 1.00 91.69 115 SER A N 1
ATOM 874 C CA . SER A 1 115 ? 5.672 3.832 -5.721 1.00 91.69 115 SER A CA 1
ATOM 875 C C . SER A 1 115 ? 7.201 3.705 -5.659 1.00 91.69 115 SER A C 1
ATOM 877 O O . SER A 1 115 ? 7.913 4.620 -5.249 1.00 91.69 115 SER A O 1
ATOM 879 N N . ALA A 1 116 ? 7.726 2.532 -6.021 1.00 86.62 116 ALA A N 1
ATOM 880 C CA . ALA A 1 116 ? 9.140 2.207 -5.820 1.00 86.62 116 ALA A CA 1
ATOM 881 C C . ALA A 1 116 ? 10.109 2.884 -6.811 1.00 86.62 116 ALA A C 1
ATOM 883 O O . ALA A 1 116 ? 11.284 3.033 -6.480 1.00 86.62 116 ALA A O 1
ATOM 884 N N . ASP A 1 117 ? 9.654 3.296 -7.996 1.00 84.19 117 ASP A N 1
ATOM 885 C CA . ASP A 1 117 ? 10.544 3.772 -9.066 1.00 84.19 117 ASP A CA 1
ATOM 886 C C . ASP A 1 117 ? 11.239 5.091 -8.690 1.00 84.19 117 ASP A C 1
ATOM 888 O O . ASP A 1 117 ? 12.471 5.166 -8.666 1.00 84.19 117 ASP A O 1
ATOM 892 N N . ASP A 1 118 ? 10.467 6.103 -8.281 1.00 76.50 118 ASP A N 1
ATOM 893 C CA . ASP A 1 118 ? 10.997 7.382 -7.779 1.00 76.50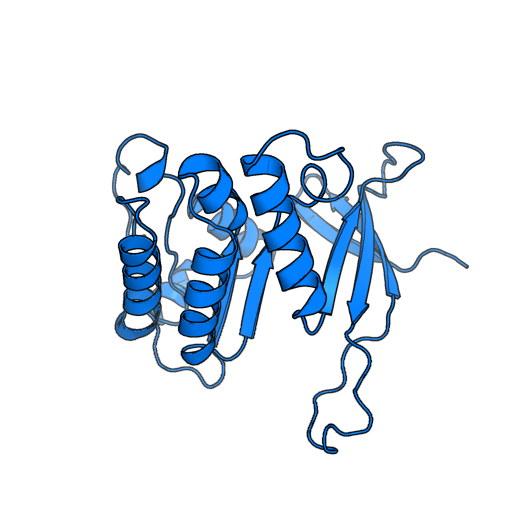 118 ASP A CA 1
ATOM 894 C C . ASP A 1 118 ? 11.900 7.189 -6.555 1.00 76.50 118 ASP A C 1
ATOM 896 O O . ASP A 1 118 ? 12.908 7.876 -6.382 1.00 76.50 118 ASP A O 1
ATOM 900 N N . ALA A 1 119 ? 11.541 6.228 -5.704 1.00 79.44 119 ALA A N 1
ATOM 901 C CA . ALA A 1 119 ? 12.220 5.968 -4.448 1.00 79.44 119 ALA A CA 1
ATOM 902 C C . ALA A 1 119 ? 13.560 5.241 -4.626 1.00 79.44 119 ALA A C 1
ATOM 904 O O . ALA A 1 119 ? 14.500 5.537 -3.892 1.00 79.44 119 ALA A O 1
ATOM 905 N N . LEU A 1 120 ? 13.660 4.284 -5.555 1.00 85.50 120 LEU A N 1
ATOM 906 C CA . LEU A 1 120 ? 14.788 3.345 -5.633 1.00 85.50 120 LEU A CA 1
ATOM 907 C C . LEU A 1 120 ? 15.652 3.500 -6.888 1.00 85.50 120 LEU A C 1
ATOM 909 O O . LEU A 1 120 ? 16.802 3.064 -6.874 1.00 85.50 120 LEU A O 1
ATOM 913 N N . ILE A 1 121 ? 15.127 4.095 -7.961 1.00 85.12 121 ILE A N 1
ATOM 914 C CA . ILE A 1 121 ? 15.831 4.194 -9.249 1.00 85.12 121 ILE A CA 1
ATOM 915 C C . ILE A 1 121 ? 16.450 5.584 -9.428 1.00 85.12 121 ILE A C 1
ATOM 917 O O . ILE A 1 121 ? 17.586 5.712 -9.891 1.00 85.12 121 ILE A O 1
ATOM 921 N N . HIS A 1 122 ? 15.728 6.640 -9.050 1.00 82.50 122 HIS A N 1
ATOM 922 C CA . HIS A 1 122 ? 16.186 8.016 -9.229 1.00 82.50 122 HIS A CA 1
ATOM 923 C C . HIS A 1 122 ? 17.181 8.450 -8.143 1.00 82.50 122 HIS A C 1
ATOM 925 O O . HIS A 1 122 ? 17.120 8.017 -6.999 1.00 82.50 122 HIS A O 1
ATOM 931 N N . THR A 1 123 ? 18.120 9.339 -8.484 1.00 87.75 123 THR A N 1
ATOM 932 C CA . THR A 1 123 ? 19.027 9.935 -7.487 1.00 87.75 123 THR A CA 1
ATOM 933 C C . THR A 1 123 ? 18.266 10.920 -6.602 1.00 87.75 123 THR A C 1
ATOM 935 O O . THR A 1 123 ? 17.761 11.920 -7.113 1.00 87.75 123 THR A O 1
ATOM 938 N N . GLN A 1 124 ? 18.249 10.689 -5.286 1.00 91.19 124 GLN A N 1
ATOM 939 C CA . GLN A 1 124 ? 17.538 11.541 -4.331 1.00 91.19 124 GLN A CA 1
ATOM 940 C C . GLN A 1 124 ? 18.328 12.829 -4.047 1.00 91.19 124 GLN A C 1
ATOM 942 O O . GLN A 1 124 ? 19.360 12.828 -3.375 1.00 91.19 124 GLN A O 1
ATOM 947 N N . LYS A 1 125 ? 17.825 13.952 -4.549 1.00 92.88 125 LYS A N 1
ATOM 948 C CA . LYS A 1 125 ? 18.353 15.309 -4.376 1.00 92.88 125 LYS A CA 1
ATOM 949 C C . LYS A 1 125 ? 17.618 16.070 -3.278 1.00 92.88 125 LYS A C 1
ATOM 951 O O . LYS A 1 125 ? 18.232 16.857 -2.556 1.00 92.88 125 LYS A O 1
ATOM 956 N N . THR A 1 126 ? 16.314 15.852 -3.128 1.00 93.00 126 THR A N 1
ATOM 957 C CA . THR A 1 126 ? 15.486 16.589 -2.166 1.00 93.00 126 THR A CA 1
ATOM 958 C C . THR A 1 126 ? 15.313 15.830 -0.851 1.00 93.00 126 THR A C 1
ATOM 960 O O . THR A 1 126 ? 15.606 14.639 -0.736 1.00 93.00 126 THR A O 1
ATOM 963 N N . ARG A 1 127 ? 14.855 16.529 0.199 1.00 92.88 127 ARG A N 1
ATOM 964 C CA . ARG A 1 127 ? 14.483 15.864 1.457 1.00 92.88 127 ARG A CA 1
ATOM 965 C C . ARG A 1 127 ? 13.310 14.910 1.243 1.00 92.88 127 ARG A C 1
ATOM 967 O O . ARG A 1 127 ? 13.356 13.808 1.765 1.00 92.88 127 ARG A O 1
ATOM 974 N N . LEU A 1 128 ? 12.311 15.322 0.465 1.00 92.19 128 LEU A N 1
ATOM 975 C CA . LEU A 1 128 ? 11.125 14.516 0.192 1.00 92.19 128 LEU A CA 1
ATOM 976 C C . LEU A 1 128 ? 11.489 13.185 -0.476 1.00 92.19 128 LEU A C 1
ATOM 978 O O . LEU A 1 128 ? 11.051 12.134 -0.024 1.00 92.19 128 LEU A O 1
ATOM 982 N N . GLU A 1 129 ? 12.372 13.226 -1.477 1.00 93.00 129 GLU A N 1
ATOM 983 C CA . GLU A 1 129 ? 12.889 12.027 -2.150 1.00 93.00 129 GLU A CA 1
ATOM 984 C C . GLU A 1 129 ? 13.642 11.104 -1.184 1.00 93.00 129 GLU A C 1
ATOM 986 O O . GLU A 1 129 ? 13.454 9.890 -1.214 1.00 93.00 129 GLU A O 1
ATOM 991 N N . ARG A 1 130 ? 14.462 11.664 -0.283 1.00 94.31 130 ARG A N 1
ATOM 992 C CA . ARG A 1 130 ? 15.183 10.879 0.734 1.00 94.31 130 ARG A CA 1
ATOM 993 C C . ARG A 1 130 ? 14.248 10.235 1.756 1.00 94.31 130 ARG A C 1
ATOM 995 O O . ARG A 1 130 ? 14.479 9.094 2.141 1.00 94.31 130 ARG A O 1
ATOM 1002 N N . GLU A 1 131 ? 13.213 10.946 2.196 1.00 95.19 131 GLU A N 1
ATOM 1003 C CA . GLU A 1 131 ? 12.202 10.411 3.118 1.00 95.19 131 GLU A CA 1
ATOM 1004 C C . GLU A 1 131 ? 11.394 9.297 2.439 1.00 95.19 131 GLU A C 1
ATOM 1006 O O . GLU A 1 131 ? 11.242 8.219 3.008 1.00 95.19 131 GLU A O 1
ATOM 1011 N N . HIS A 1 132 ? 10.959 9.496 1.190 1.00 94.56 132 HIS A N 1
ATOM 1012 C CA . HIS A 1 132 ? 10.265 8.462 0.423 1.00 94.56 132 HIS A CA 1
ATOM 1013 C C . HIS A 1 132 ? 11.146 7.210 0.239 1.00 94.56 132 HIS A C 1
ATOM 1015 O O . HIS A 1 132 ? 10.728 6.107 0.595 1.00 94.56 132 HIS A O 1
ATOM 1021 N N . ALA A 1 133 ? 12.396 7.372 -0.209 1.00 94.50 133 ALA A N 1
ATOM 1022 C CA . ALA A 1 133 ? 13.348 6.268 -0.341 1.00 94.50 133 ALA A CA 1
ATOM 1023 C C . ALA A 1 133 ? 13.577 5.529 0.988 1.00 94.50 133 ALA A C 1
ATOM 1025 O O . ALA A 1 133 ? 13.544 4.299 1.031 1.00 94.50 133 ALA A O 1
ATOM 1026 N N . SER A 1 134 ? 13.748 6.274 2.086 1.00 94.56 134 SER A N 1
ATOM 1027 C CA . SER A 1 134 ? 13.903 5.718 3.434 1.00 94.56 134 SER A CA 1
ATOM 1028 C C . SER A 1 134 ? 12.688 4.886 3.855 1.00 94.56 134 SER A C 1
ATOM 1030 O O . SER A 1 134 ? 12.847 3.773 4.357 1.00 94.56 134 SER A O 1
ATOM 1032 N N . LEU A 1 135 ? 11.471 5.381 3.600 1.00 95.31 135 LEU A N 1
ATOM 1033 C CA . LEU A 1 135 ? 10.234 4.670 3.917 1.00 95.31 135 LEU A CA 1
ATOM 1034 C C . LEU A 1 135 ? 10.134 3.339 3.159 1.00 95.31 135 LEU A C 1
ATOM 1036 O O . LEU A 1 135 ? 9.891 2.299 3.776 1.00 95.31 135 LEU A O 1
ATOM 1040 N N . VAL A 1 136 ? 10.348 3.370 1.840 1.00 95.19 136 VAL A N 1
ATOM 1041 C CA . VAL A 1 136 ? 10.264 2.184 0.973 1.00 95.19 136 VAL A CA 1
ATOM 1042 C C . VAL A 1 136 ? 11.322 1.155 1.365 1.00 95.19 136 VAL A C 1
ATOM 1044 O O . VAL A 1 136 ? 10.991 -0.013 1.567 1.00 95.19 136 VAL A O 1
ATOM 1047 N N . LEU A 1 137 ? 12.579 1.576 1.542 1.00 93.88 137 LEU A N 1
ATOM 1048 C CA . LEU A 1 137 ? 13.681 0.684 1.915 1.00 93.88 137 LEU A CA 1
ATOM 1049 C C . LEU A 1 137 ? 13.475 0.049 3.293 1.00 93.88 137 LEU A C 1
ATOM 1051 O O . LEU A 1 137 ? 13.667 -1.159 3.447 1.00 93.88 137 LEU A O 1
ATOM 1055 N N . ALA A 1 138 ? 13.048 0.831 4.287 1.00 93.75 138 ALA A N 1
ATOM 1056 C CA . ALA A 1 138 ? 12.793 0.319 5.629 1.00 93.75 138 ALA A CA 1
ATOM 1057 C C . ALA A 1 138 ? 11.688 -0.747 5.627 1.00 93.75 138 ALA A C 1
ATOM 1059 O O . ALA A 1 138 ? 11.829 -1.794 6.265 1.00 93.75 138 ALA A O 1
ATOM 1060 N N . HIS A 1 139 ? 10.606 -0.526 4.874 1.00 93.06 139 HIS A N 1
ATOM 1061 C CA . HIS A 1 139 ? 9.533 -1.510 4.770 1.00 93.06 139 HIS A CA 1
ATOM 1062 C C . HIS A 1 139 ? 9.896 -2.717 3.915 1.00 93.06 139 HIS A C 1
ATOM 1064 O O . HIS A 1 139 ? 9.526 -3.822 4.301 1.00 93.06 139 HIS A O 1
ATOM 1070 N N . ALA A 1 140 ? 10.651 -2.548 2.828 1.00 92.31 140 ALA A N 1
ATOM 1071 C CA . ALA A 1 140 ? 11.171 -3.668 2.051 1.00 92.31 140 ALA A CA 1
ATOM 1072 C C . ALA A 1 140 ? 12.065 -4.576 2.911 1.00 92.31 140 ALA A C 1
ATOM 1074 O O . ALA A 1 140 ? 11.924 -5.795 2.869 1.00 92.31 140 ALA A O 1
ATOM 1075 N N . HIS A 1 141 ? 12.924 -3.992 3.754 1.00 90.69 141 HIS A N 1
ATOM 1076 C CA . HIS A 1 141 ? 13.766 -4.744 4.686 1.00 90.69 141 HIS A CA 1
ATOM 1077 C C . HIS A 1 141 ? 12.953 -5.445 5.789 1.00 90.69 141 HIS A C 1
ATOM 1079 O O . HIS A 1 141 ? 13.239 -6.585 6.148 1.00 90.69 141 HIS A O 1
ATOM 1085 N N . ALA A 1 142 ? 11.940 -4.770 6.341 1.00 89.81 142 ALA A N 1
ATOM 1086 C CA . ALA A 1 142 ? 11.101 -5.318 7.408 1.00 89.81 142 ALA A CA 1
ATOM 1087 C C . ALA A 1 142 ? 10.026 -6.308 6.913 1.00 89.81 142 ALA A C 1
ATOM 1089 O O . ALA A 1 142 ? 9.381 -6.969 7.730 1.00 89.81 142 ALA A O 1
ATOM 1090 N N . ALA A 1 143 ? 9.767 -6.375 5.607 1.00 91.94 143 ALA A N 1
ATOM 1091 C CA . ALA A 1 143 ? 8.737 -7.232 5.040 1.00 91.94 143 ALA A CA 1
ATOM 1092 C C . ALA A 1 143 ? 9.147 -8.709 5.080 1.00 91.94 143 ALA A C 1
ATOM 1094 O O . ALA A 1 143 ? 10.287 -9.075 4.803 1.00 91.94 143 ALA A O 1
ATOM 1095 N N . ARG A 1 144 ? 8.173 -9.585 5.362 1.00 90.75 144 ARG A N 1
ATOM 1096 C CA . ARG A 1 144 ? 8.355 -11.042 5.231 1.00 90.75 144 ARG A CA 1
ATOM 1097 C C . ARG A 1 144 ? 8.484 -11.457 3.768 1.00 90.75 144 ARG A C 1
ATOM 1099 O O . ARG A 1 144 ? 9.215 -12.390 3.460 1.00 90.75 144 ARG A O 1
ATOM 1106 N N . THR A 1 145 ? 7.776 -10.763 2.884 1.00 92.75 145 THR A N 1
ATOM 1107 C CA . THR A 1 145 ? 7.799 -10.994 1.444 1.00 92.75 145 THR A CA 1
ATOM 1108 C C . THR A 1 145 ? 7.673 -9.654 0.738 1.00 92.75 145 THR A C 1
ATOM 1110 O O . THR A 1 145 ? 6.807 -8.850 1.083 1.00 92.75 145 THR A O 1
ATOM 1113 N N . VAL A 1 146 ? 8.530 -9.431 -0.251 1.00 94.50 146 VAL A N 1
ATOM 1114 C CA . VAL A 1 146 ? 8.480 -8.298 -1.172 1.00 94.50 146 VAL A CA 1
ATOM 1115 C C . VAL A 1 146 ? 8.056 -8.832 -2.532 1.00 94.50 146 VAL A C 1
ATOM 1117 O O . VAL A 1 146 ? 8.683 -9.746 -3.067 1.00 94.50 146 VAL A O 1
ATOM 1120 N N . VAL A 1 147 ? 6.988 -8.260 -3.081 1.00 94.94 147 VAL A N 1
ATOM 1121 C CA . VAL A 1 147 ? 6.537 -8.524 -4.450 1.00 94.94 147 VAL A CA 1
ATOM 1122 C C . VAL A 1 147 ? 6.822 -7.272 -5.267 1.00 94.94 147 VAL A C 1
ATOM 1124 O O . VAL A 1 147 ? 6.262 -6.218 -4.973 1.00 94.94 147 VAL A O 1
ATOM 1127 N N . SER A 1 148 ? 7.703 -7.369 -6.261 1.00 93.75 148 SER A N 1
ATOM 1128 C CA . SER A 1 148 ? 7.978 -6.276 -7.195 1.00 93.75 148 SER A CA 1
ATOM 1129 C C . SER A 1 148 ? 7.402 -6.581 -8.571 1.00 93.75 148 SER A C 1
ATOM 1131 O O . SER A 1 148 ? 7.480 -7.708 -9.061 1.00 93.75 148 SER A O 1
ATOM 1133 N N . LEU A 1 149 ? 6.809 -5.560 -9.184 1.00 92.31 149 LEU A N 1
ATOM 1134 C CA . LEU A 1 149 ? 6.270 -5.601 -10.537 1.00 92.31 149 LEU A CA 1
ATOM 1135 C C . LEU A 1 149 ? 7.108 -4.658 -11.394 1.00 92.31 149 LEU A C 1
ATOM 1137 O O . LEU A 1 149 ? 7.331 -3.517 -10.997 1.00 92.31 149 LEU A O 1
ATOM 1141 N N . ARG A 1 150 ? 7.582 -5.131 -12.545 1.00 89.50 150 ARG A N 1
ATOM 1142 C CA . ARG A 1 150 ? 8.333 -4.320 -13.509 1.00 89.50 150 ARG A CA 1
ATOM 1143 C C . ARG A 1 150 ? 7.856 -4.596 -14.927 1.00 89.50 150 ARG A C 1
ATOM 1145 O O . ARG A 1 150 ? 7.507 -5.731 -15.250 1.00 89.50 150 ARG A O 1
ATOM 1152 N N . CYS A 1 151 ? 7.873 -3.575 -15.776 1.00 87.94 151 CYS A N 1
ATOM 1153 C CA . CYS A 1 151 ? 7.679 -3.761 -17.211 1.00 87.94 151 CYS A CA 1
ATOM 1154 C C . CYS A 1 151 ? 8.826 -4.592 -17.809 1.00 87.94 151 CYS A C 1
ATOM 1156 O O . CYS A 1 151 ? 9.889 -4.741 -17.205 1.00 87.94 151 CYS A O 1
ATOM 1158 N N . LEU A 1 152 ? 8.608 -5.144 -19.003 1.00 87.56 152 LEU A N 1
ATOM 1159 C CA . LEU A 1 152 ? 9.671 -5.813 -19.748 1.00 87.56 152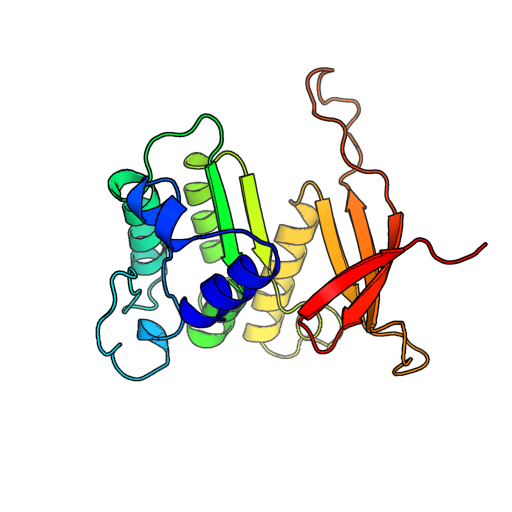 LEU A CA 1
ATOM 1160 C C . LEU A 1 152 ? 10.709 -4.797 -20.236 1.00 87.56 152 LEU A C 1
ATOM 1162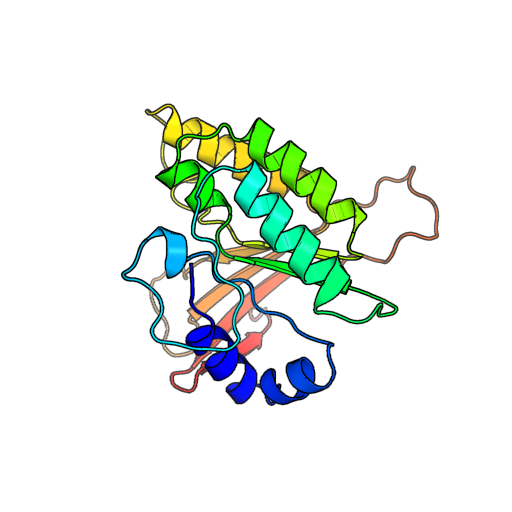 O O . LEU A 1 152 ? 10.354 -3.796 -20.859 1.00 87.56 152 LEU A O 1
ATOM 1166 N N . ASP A 1 153 ? 11.990 -5.116 -20.052 1.00 82.00 153 ASP A N 1
ATOM 1167 C CA . ASP A 1 153 ? 13.106 -4.295 -20.545 1.00 82.00 153 ASP A CA 1
ATOM 1168 C C . ASP A 1 153 ? 13.136 -4.219 -22.082 1.00 82.00 153 ASP A C 1
ATOM 1170 O O . ASP A 1 153 ? 13.643 -3.262 -22.661 1.00 82.00 153 ASP A O 1
ATOM 1174 N N . SER A 1 154 ? 12.566 -5.221 -22.761 1.00 83.44 154 SER A N 1
ATOM 1175 C CA . SER A 1 154 ? 12.457 -5.271 -24.224 1.00 83.44 154 SER A CA 1
ATOM 1176 C C . SER A 1 154 ? 11.308 -4.430 -24.790 1.00 83.44 154 SER A C 1
ATOM 1178 O O . SER A 1 154 ? 11.135 -4.388 -26.006 1.00 83.44 154 SER A O 1
ATOM 1180 N N . GLY A 1 155 ? 10.510 -3.789 -23.933 1.00 75.62 155 GLY A N 1
ATOM 1181 C CA . GLY A 1 155 ? 9.303 -3.073 -24.329 1.00 75.62 155 GLY A CA 1
ATOM 1182 C C . GLY A 1 155 ? 8.043 -3.952 -24.336 1.00 75.62 155 GLY A C 1
ATOM 1183 O O . GLY A 1 155 ? 8.103 -5.137 -23.996 1.00 75.62 155 GLY A O 1
ATOM 1184 N N . PRO A 1 156 ? 6.880 -3.363 -24.666 1.00 74.50 156 PRO A N 1
ATOM 1185 C CA . PRO A 1 156 ? 5.580 -4.016 -24.535 1.00 74.50 156 PRO A CA 1
ATOM 1186 C C . PRO A 1 156 ? 5.460 -5.241 -25.449 1.00 74.50 156 PRO A C 1
ATOM 1188 O O . PRO A 1 156 ? 5.804 -5.182 -26.629 1.00 74.50 156 PRO A O 1
ATOM 1191 N N . ALA A 1 157 ? 4.918 -6.331 -24.908 1.00 81.19 157 ALA A N 1
ATOM 1192 C CA . ALA A 1 157 ? 4.585 -7.540 -25.651 1.00 81.19 157 ALA A CA 1
ATOM 1193 C C . ALA A 1 157 ? 3.061 -7.777 -25.617 1.00 81.19 157 ALA A C 1
ATOM 1195 O O . ALA A 1 157 ? 2.429 -7.437 -24.615 1.00 81.19 157 ALA A O 1
ATOM 1196 N N . PRO A 1 158 ? 2.457 -8.368 -26.669 1.00 82.75 158 PRO A N 1
ATOM 1197 C CA . PRO A 1 158 ? 1.010 -8.600 -26.716 1.00 82.75 158 PRO A CA 1
ATOM 1198 C C . PRO A 1 158 ? 0.503 -9.455 -25.550 1.00 82.75 158 PRO A C 1
ATOM 1200 O O . PRO A 1 158 ? -0.496 -9.113 -24.925 1.00 82.75 158 PRO A O 1
ATOM 1203 N N . ASP A 1 159 ? 1.247 -10.511 -25.219 1.00 86.75 159 ASP A N 1
ATOM 1204 C CA . ASP A 1 159 ? 0.818 -11.546 -24.272 1.00 86.75 159 ASP A CA 1
ATOM 1205 C C . ASP A 1 159 ? 1.551 -11.468 -22.926 1.00 86.75 159 ASP A C 1
ATOM 1207 O O . ASP A 1 159 ? 1.404 -12.341 -22.076 1.00 86.75 159 ASP A O 1
ATOM 1211 N N . VAL A 1 160 ? 2.381 -10.440 -22.717 1.00 89.69 160 VAL A N 1
ATOM 1212 C CA . VAL A 1 160 ? 3.159 -10.261 -21.483 1.00 89.69 160 VAL A CA 1
ATOM 1213 C C . VAL A 1 160 ? 3.165 -8.786 -21.108 1.00 89.69 160 VAL A C 1
ATOM 1215 O O . VAL A 1 160 ? 3.718 -7.947 -21.816 1.00 89.69 160 VAL A O 1
ATOM 1218 N N . SER A 1 161 ? 2.569 -8.473 -19.961 1.00 90.88 161 SER A N 1
ATOM 1219 C CA . SER A 1 161 ? 2.546 -7.113 -19.420 1.00 90.88 161 SER A CA 1
ATOM 1220 C C . SER A 1 161 ? 3.828 -6.778 -18.663 1.00 90.88 161 SER A C 1
ATOM 1222 O O . SER A 1 161 ? 4.272 -5.633 -18.682 1.00 90.88 161 SER A O 1
ATOM 1224 N N . GLY A 1 162 ? 4.437 -7.760 -18.000 1.00 93.06 162 GLY A N 1
ATOM 1225 C CA . GLY A 1 162 ? 5.653 -7.527 -17.235 1.00 93.06 162 GLY A CA 1
ATOM 1226 C C . GLY A 1 162 ? 6.134 -8.745 -16.465 1.00 93.06 162 GLY A C 1
ATOM 1227 O O . GLY A 1 162 ? 5.700 -9.877 -16.688 1.00 93.06 162 GLY A O 1
ATOM 1228 N N . VAL A 1 163 ? 7.048 -8.477 -15.540 1.00 92.88 163 VAL A N 1
ATOM 1229 C CA . VAL A 1 163 ? 7.669 -9.458 -14.659 1.00 92.88 163 VAL A CA 1
ATOM 1230 C C . VAL A 1 163 ? 7.259 -9.184 -13.218 1.00 92.88 163 VAL A C 1
ATOM 1232 O O . VAL A 1 163 ? 7.375 -8.060 -12.729 1.00 92.88 163 VAL A O 1
ATOM 1235 N N . MET A 1 164 ? 6.815 -10.230 -12.527 1.00 94.12 164 MET A N 1
ATOM 1236 C CA . MET A 1 164 ? 6.574 -10.242 -11.092 1.00 94.12 164 MET A CA 1
ATOM 1237 C C . MET A 1 164 ? 7.693 -11.022 -10.408 1.00 94.12 164 MET A C 1
ATOM 1239 O O . MET A 1 164 ? 7.880 -12.209 -10.669 1.00 94.12 164 MET A O 1
ATOM 1243 N N . ARG A 1 165 ? 8.414 -10.378 -9.493 1.00 93.50 165 ARG A N 1
ATOM 1244 C CA . ARG A 1 165 ? 9.426 -11.030 -8.662 1.00 93.50 165 ARG A CA 1
ATOM 1245 C C . ARG A 1 165 ? 8.945 -11.095 -7.221 1.00 93.50 165 ARG A C 1
ATOM 1247 O O . ARG A 1 165 ? 8.584 -10.080 -6.634 1.00 93.50 165 ARG A O 1
ATOM 1254 N N . ILE A 1 166 ? 9.007 -12.285 -6.639 1.00 94.00 166 ILE A N 1
ATOM 1255 C CA . ILE A 1 166 ? 8.751 -12.528 -5.222 1.00 94.00 166 ILE A CA 1
ATOM 1256 C C . ILE A 1 166 ? 10.098 -12.762 -4.551 1.00 94.00 166 ILE A C 1
ATOM 1258 O O . ILE A 1 166 ? 10.875 -13.603 -4.996 1.00 94.00 166 ILE A O 1
ATOM 1262 N N . SER A 1 167 ? 10.388 -11.993 -3.505 1.00 92.69 167 SER A N 1
ATOM 1263 C CA . SER A 1 167 ? 11.569 -12.175 -2.662 1.00 92.69 167 SER A CA 1
ATOM 1264 C C . SER A 1 167 ? 11.120 -12.311 -1.215 1.00 92.69 167 SER A C 1
ATOM 1266 O O . SER A 1 167 ? 10.478 -11.408 -0.676 1.00 92.69 167 SER A O 1
ATOM 1268 N N . SER A 1 168 ? 11.428 -13.436 -0.587 1.00 90.62 168 SER A N 1
ATOM 1269 C CA . SER A 1 168 ? 11.043 -13.705 0.796 1.00 90.62 168 SER A CA 1
ATOM 1270 C C . SER A 1 168 ? 12.209 -13.464 1.742 1.00 90.62 168 SER A C 1
ATOM 1272 O O . SER A 1 168 ? 13.365 -13.756 1.435 1.00 90.62 168 SER A O 1
ATOM 1274 N N . HIS A 1 169 ? 11.906 -12.954 2.933 1.00 81.12 169 HIS A N 1
ATOM 1275 C CA . HIS A 1 169 ? 12.893 -12.847 3.992 1.00 81.12 169 HIS A CA 1
ATOM 1276 C C . HIS A 1 169 ? 13.450 -14.239 4.287 1.00 81.12 169 HIS A C 1
ATOM 1278 O O . HIS A 1 169 ? 12.699 -15.197 4.506 1.00 81.12 169 HIS A O 1
ATOM 1284 N N . ARG A 1 170 ? 14.779 -14.370 4.273 1.00 68.50 170 ARG A N 1
ATOM 1285 C CA . ARG A 1 170 ? 15.416 -15.654 4.556 1.00 68.50 170 ARG A CA 1
ATOM 1286 C C . ARG A 1 170 ? 15.099 -16.039 5.991 1.00 68.50 170 ARG A C 1
ATOM 1288 O O . ARG A 1 170 ? 15.334 -15.258 6.908 1.00 68.50 170 ARG A O 1
ATOM 1295 N N . ARG A 1 171 ? 14.568 -17.249 6.175 1.00 63.62 171 ARG A N 1
ATOM 1296 C CA . ARG A 1 171 ? 14.246 -17.787 7.497 1.00 63.62 171 ARG A CA 1
ATOM 1297 C C . ARG A 1 171 ? 15.493 -17.680 8.379 1.00 63.62 171 ARG A C 1
ATOM 1299 O O . ARG A 1 171 ? 16.534 -18.249 8.048 1.00 63.62 171 ARG A O 1
ATOM 1306 N N . ASN A 1 172 ? 15.402 -16.919 9.466 1.00 61.03 172 ASN A N 1
ATOM 1307 C CA . ASN A 1 172 ? 16.488 -16.835 10.430 1.00 61.03 172 ASN A CA 1
ATOM 1308 C C . ASN A 1 172 ? 16.574 -18.200 11.140 1.00 61.03 172 ASN A C 1
ATOM 1310 O O . ASN A 1 172 ? 15.564 -18.633 11.692 1.00 61.03 172 ASN A O 1
ATOM 1314 N N . PRO A 1 173 ? 17.734 -18.885 11.160 1.00 58.56 173 PRO A N 1
ATOM 1315 C CA . PRO A 1 173 ? 17.888 -20.177 11.837 1.00 58.56 173 PRO A CA 1
ATOM 1316 C C . PRO A 1 173 ? 17.508 -20.155 13.326 1.00 58.56 173 PRO A C 1
ATOM 1318 O O . PRO A 1 173 ? 17.263 -21.204 13.911 1.00 58.56 173 PRO A O 1
ATOM 1321 N N . LEU A 1 174 ? 17.464 -18.965 13.937 1.00 60.72 174 LEU A N 1
ATOM 1322 C CA . LEU A 1 174 ? 17.055 -18.744 15.325 1.00 60.72 174 LEU A CA 1
ATOM 1323 C C . LEU A 1 174 ? 15.530 -18.647 15.516 1.00 60.72 174 LEU A C 1
ATOM 1325 O O . LEU A 1 174 ? 15.067 -18.638 16.654 1.00 60.72 174 LEU A O 1
ATOM 1329 N N . HIS A 1 175 ? 14.738 -18.532 14.444 1.00 60.31 175 HIS A N 1
ATOM 1330 C CA . HIS A 1 175 ? 13.276 -18.546 14.535 1.00 60.31 175 HIS A CA 1
ATOM 1331 C C . HIS A 1 175 ? 12.777 -19.990 14.669 1.00 60.31 175 HIS A C 1
ATOM 1333 O O . HIS A 1 175 ? 13.160 -20.875 13.906 1.00 60.31 175 HIS A O 1
ATOM 1339 N N . GLY A 1 176 ? 11.940 -20.238 15.682 1.00 58.94 176 GLY A N 1
ATOM 1340 C CA . GLY A 1 176 ? 11.461 -21.579 16.018 1.00 58.94 176 GLY A CA 1
ATOM 1341 C C . GLY A 1 176 ? 10.649 -22.249 14.901 1.00 58.94 176 GLY A C 1
ATOM 1342 O O . GLY A 1 176 ? 10.116 -21.601 14.003 1.00 58.94 176 GLY A O 1
ATOM 1343 N N . HIS A 1 177 ? 10.485 -23.570 15.000 1.00 57.38 177 HIS A N 1
ATOM 1344 C CA . HIS A 1 177 ? 9.808 -24.423 14.007 1.00 57.38 177 HIS A CA 1
ATOM 1345 C C . HIS A 1 177 ? 8.321 -24.103 13.734 1.00 57.38 177 HIS A C 1
ATOM 1347 O O . HIS A 1 177 ? 7.714 -24.737 12.876 1.00 57.38 177 HIS A O 1
ATOM 1353 N N . HIS A 1 178 ? 7.729 -23.126 14.427 1.00 57.31 178 HIS A N 1
ATOM 1354 C CA . HIS A 1 178 ? 6.347 -22.677 14.223 1.00 57.31 178 HIS A CA 1
ATOM 1355 C C . HIS A 1 178 ? 6.196 -21.606 13.132 1.00 57.31 178 HIS A C 1
ATOM 1357 O O . HIS A 1 178 ? 5.093 -21.108 12.906 1.00 57.31 178 HIS A O 1
ATOM 1363 N N . GLU A 1 179 ? 7.280 -21.223 12.455 1.00 62.94 179 GLU A N 1
ATOM 1364 C CA . GLU A 1 179 ? 7.215 -20.184 11.436 1.00 62.94 179 GLU A CA 1
ATOM 1365 C C . GLU A 1 179 ? 6.665 -20.708 10.097 1.00 62.94 179 GLU A C 1
ATOM 1367 O O . GLU A 1 179 ? 7.238 -21.606 9.468 1.00 62.94 179 GLU A O 1
ATOM 1372 N N . VAL A 1 180 ? 5.559 -20.104 9.641 1.00 67.88 180 VAL A N 1
ATOM 1373 C CA . VAL A 1 180 ? 4.916 -20.392 8.348 1.00 67.88 180 VAL A CA 1
ATOM 1374 C C . VAL A 1 180 ? 5.963 -20.360 7.232 1.00 67.88 180 VAL A C 1
ATOM 1376 O O . VAL A 1 180 ? 6.739 -19.408 7.128 1.00 67.88 180 VAL A O 1
ATOM 1379 N N . SER A 1 181 ? 6.002 -21.413 6.407 1.00 74.12 181 SER A N 1
ATOM 1380 C CA . SER A 1 181 ? 6.901 -21.456 5.251 1.00 74.12 181 SER A CA 1
ATOM 1381 C C . SER A 1 181 ? 6.569 -20.317 4.299 1.00 74.12 181 SER A C 1
ATOM 1383 O O . SER A 1 181 ? 5.435 -20.202 3.838 1.00 74.12 181 SER A O 1
ATOM 1385 N N . LEU A 1 182 ? 7.559 -19.474 4.026 1.00 79.50 182 LEU A N 1
ATOM 1386 C CA . LEU A 1 182 ? 7.437 -18.404 3.047 1.00 79.50 182 LEU A CA 1
ATOM 1387 C C . LEU A 1 182 ? 7.594 -18.978 1.632 1.00 79.50 182 LEU A C 1
ATOM 1389 O O . LEU A 1 182 ? 8.263 -20.007 1.471 1.00 79.50 182 LEU A O 1
ATOM 1393 N N . PRO A 1 183 ? 6.985 -18.345 0.615 1.00 80.44 183 PRO A N 1
ATOM 1394 C CA . PRO A 1 183 ? 7.200 -18.748 -0.767 1.00 80.44 183 PRO A C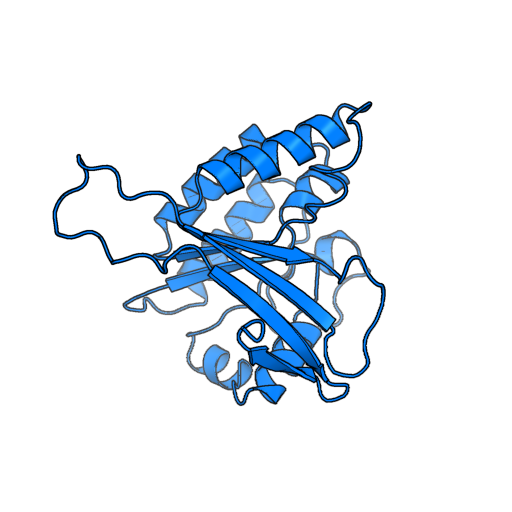A 1
ATOM 1395 C C . PRO A 1 183 ? 8.690 -18.612 -1.123 1.00 80.44 183 PRO A C 1
ATOM 1397 O O . PRO A 1 183 ? 9.338 -17.676 -0.638 1.00 80.44 183 PRO A O 1
ATOM 1400 N N . PRO A 1 184 ? 9.250 -19.526 -1.935 1.00 85.06 184 PRO A N 1
ATOM 1401 C CA . PRO A 1 184 ? 10.619 -19.387 -2.412 1.00 85.06 184 PRO A CA 1
ATOM 1402 C C . PRO A 1 184 ? 10.761 -18.126 -3.268 1.00 85.06 184 PRO A C 1
ATOM 1404 O O . PRO A 1 184 ? 9.788 -17.646 -3.855 1.00 85.06 184 PRO A O 1
ATOM 1407 N N . ASP A 1 185 ? 11.989 -17.618 -3.355 1.00 90.62 185 ASP A N 1
ATOM 1408 C CA . ASP A 1 185 ? 12.311 -16.555 -4.301 1.00 90.62 185 ASP A CA 1
ATOM 1409 C C . ASP A 1 185 ? 12.004 -17.049 -5.717 1.00 90.62 185 ASP A C 1
ATOM 1411 O O . ASP A 1 185 ? 12.494 -18.100 -6.138 1.00 90.62 185 ASP A O 1
ATOM 1415 N N . ALA A 1 186 ? 11.171 -16.304 -6.437 1.00 92.06 186 ALA A N 1
ATOM 1416 C CA . ALA A 1 186 ? 10.672 -16.718 -7.739 1.00 92.06 186 ALA A CA 1
ATOM 1417 C C . ALA A 1 186 ? 10.411 -15.514 -8.642 1.00 92.06 186 ALA A C 1
ATOM 1419 O O . ALA A 1 186 ? 10.124 -14.406 -8.179 1.00 92.06 186 ALA A O 1
ATOM 1420 N N . GLU A 1 187 ? 10.510 -15.745 -9.946 1.00 93.81 187 GLU A N 1
ATOM 1421 C CA . GLU A 1 187 ? 10.227 -14.756 -10.974 1.00 93.81 187 GLU A CA 1
ATOM 1422 C C . GLU A 1 187 ? 9.220 -15.331 -11.969 1.00 93.81 187 GLU A C 1
ATOM 1424 O O . GLU A 1 187 ? 9.407 -16.428 -12.492 1.00 93.81 187 GLU A O 1
ATOM 1429 N N . TYR A 1 188 ? 8.158 -14.573 -12.214 1.00 93.88 188 TYR A N 1
ATOM 1430 C CA . TYR A 1 188 ? 7.059 -14.943 -13.092 1.00 93.88 188 TYR A CA 1
ATOM 1431 C C . TYR A 1 188 ? 6.815 -13.849 -14.118 1.00 93.88 188 TYR A C 1
ATOM 1433 O O . TYR A 1 188 ? 7.056 -12.669 -13.864 1.00 93.88 188 TYR A O 1
ATOM 1441 N N . LEU A 1 189 ? 6.272 -14.238 -15.260 1.00 93.56 189 LEU A N 1
ATOM 1442 C CA . LEU A 1 189 ? 5.659 -13.313 -16.194 1.00 93.56 189 LEU A CA 1
ATOM 1443 C C . LEU A 1 189 ? 4.194 -13.132 -15.808 1.00 93.56 189 LEU A C 1
ATOM 1445 O O . LEU A 1 189 ? 3.543 -14.073 -15.350 1.00 93.56 189 LEU A O 1
ATOM 1449 N N . TYR A 1 190 ? 3.679 -11.920 -15.982 1.00 93.50 190 TYR A N 1
ATOM 1450 C CA . TYR A 1 190 ? 2.256 -11.659 -15.826 1.00 93.50 190 TYR A CA 1
ATOM 1451 C C . TYR A 1 190 ? 1.696 -10.951 -17.052 1.00 93.50 190 TYR A C 1
ATOM 1453 O O . TYR A 1 190 ? 2.376 -10.158 -17.709 1.00 93.50 190 TYR A O 1
ATOM 1461 N N . HIS A 1 191 ? 0.429 -11.224 -17.330 1.00 92.19 191 HIS A N 1
ATOM 1462 C CA . HIS A 1 191 ? -0.352 -10.550 -18.351 1.00 92.19 191 HIS A CA 1
ATOM 1463 C C . HIS A 1 191 ? -1.653 -10.049 -17.737 1.00 92.19 191 HIS A C 1
ATOM 1465 O O . HIS A 1 191 ? -2.344 -10.794 -17.042 1.00 92.19 191 HIS A O 1
ATOM 1471 N N . VAL A 1 192 ? -1.947 -8.773 -17.973 1.00 89.75 192 VAL A N 1
ATOM 1472 C CA . VAL A 1 192 ? -3.216 -8.133 -17.637 1.00 89.75 192 VAL A CA 1
ATOM 1473 C C . VAL A 1 192 ? -3.964 -7.915 -18.942 1.00 89.75 192 VAL A C 1
ATOM 1475 O O . VAL A 1 192 ? -3.563 -7.082 -19.757 1.00 89.75 192 VAL A O 1
ATOM 1478 N N . ALA A 1 193 ? -5.039 -8.666 -19.143 1.00 86.31 193 ALA A N 1
ATOM 1479 C CA . ALA A 1 193 ? -5.852 -8.547 -20.342 1.00 86.31 193 ALA A CA 1
ATOM 1480 C C . ALA A 1 193 ? -6.744 -7.292 -20.293 1.00 86.31 193 ALA A C 1
ATOM 1482 O O . ALA A 1 193 ? -6.967 -6.685 -19.242 1.00 86.31 193 ALA A O 1
ATOM 1483 N N . ALA A 1 194 ? -7.295 -6.897 -21.446 1.00 82.94 194 ALA A N 1
ATOM 1484 C CA . ALA A 1 194 ? -8.202 -5.745 -21.549 1.00 82.94 194 ALA A CA 1
ATOM 1485 C C . ALA A 1 194 ? -9.471 -5.908 -20.689 1.00 82.94 194 ALA A C 1
ATOM 1487 O O . ALA A 1 194 ? -10.065 -4.937 -20.214 1.00 82.94 194 ALA A O 1
ATOM 1488 N N . ASP A 1 195 ? -9.862 -7.158 -20.444 1.00 80.50 195 ASP A N 1
ATOM 1489 C CA . ASP A 1 195 ? -10.950 -7.528 -19.551 1.00 80.50 195 ASP A CA 1
ATOM 1490 C C . ASP A 1 195 ? -10.535 -7.570 -18.064 1.00 80.50 195 ASP A C 1
ATOM 1492 O O . ASP A 1 195 ? -11.312 -8.039 -17.230 1.00 80.50 195 ASP A O 1
ATOM 1496 N N . GLY A 1 196 ? -9.360 -7.040 -17.714 1.00 76.88 196 GLY A N 1
ATOM 1497 C CA . GLY A 1 196 ? -8.857 -6.937 -16.347 1.00 76.88 196 GLY A CA 1
ATOM 1498 C C . GLY A 1 196 ? -8.510 -8.271 -15.694 1.00 76.88 196 GLY A C 1
ATOM 1499 O O . GLY A 1 196 ? -8.132 -8.268 -14.521 1.00 76.88 196 GLY A O 1
ATOM 1500 N N . SER A 1 197 ? -8.632 -9.391 -16.413 1.00 82.81 197 SER A N 1
ATOM 1501 C CA . SER A 1 197 ? -8.138 -10.677 -15.936 1.00 82.81 197 SER A CA 1
ATOM 1502 C C . SER A 1 197 ? -6.611 -10.653 -15.866 1.00 82.81 197 SER A C 1
ATOM 1504 O O . SER A 1 197 ? -5.937 -9.984 -16.655 1.00 82.81 197 SER A O 1
ATOM 1506 N N . VAL A 1 198 ? -6.063 -11.350 -14.869 1.00 87.81 198 VAL A N 1
ATOM 1507 C CA . VAL A 1 198 ? -4.620 -11.422 -14.631 1.00 87.81 198 VAL A CA 1
ATOM 1508 C C . VAL A 1 198 ? -4.191 -12.877 -14.672 1.00 87.81 198 VAL A C 1
ATOM 1510 O O . VAL A 1 198 ? -4.679 -13.696 -13.893 1.00 87.81 198 VAL A O 1
ATOM 1513 N N . THR A 1 199 ? -3.248 -13.188 -15.553 1.00 90.44 199 THR A N 1
ATOM 1514 C CA . THR A 1 199 ? -2.615 -14.507 -15.637 1.00 90.44 199 THR A CA 1
ATOM 1515 C C . THR A 1 199 ? -1.143 -14.395 -15.282 1.00 90.44 199 THR A C 1
ATOM 1517 O O . THR A 1 199 ? -0.466 -13.477 -15.744 1.00 90.44 199 THR A O 1
ATOM 1520 N N . VAL A 1 200 ? -0.647 -15.340 -14.485 1.00 91.50 200 VAL A N 1
ATOM 1521 C CA . VAL A 1 200 ? 0.756 -15.434 -14.069 1.00 91.50 200 VAL A CA 1
ATOM 1522 C C . VAL A 1 200 ? 1.303 -16.775 -14.543 1.00 91.50 200 VAL A C 1
ATOM 1524 O O . VAL A 1 200 ? 0.651 -17.800 -14.352 1.00 91.50 200 VAL A O 1
ATOM 1527 N N . PHE A 1 201 ? 2.478 -16.774 -15.164 1.00 91.94 201 PHE A N 1
ATOM 1528 C CA . PHE A 1 201 ? 3.105 -17.976 -15.709 1.00 91.94 201 PHE A CA 1
ATOM 1529 C C . PHE A 1 201 ? 4.622 -17.957 -15.520 1.00 91.94 201 PHE A C 1
ATOM 1531 O O . PHE A 1 201 ? 5.249 -16.902 -15.401 1.00 91.94 201 PHE A O 1
ATOM 1538 N N . GLU A 1 202 ? 5.218 -19.146 -15.450 1.00 88.69 202 GLU A N 1
ATOM 1539 C CA . GLU A 1 202 ? 6.668 -19.300 -15.357 1.00 88.69 202 GLU A CA 1
ATOM 1540 C C . GLU A 1 202 ? 7.342 -18.798 -16.637 1.00 88.69 202 GLU A C 1
ATOM 1542 O O . GLU A 1 202 ? 6.807 -18.906 -17.744 1.00 88.69 202 GLU A O 1
ATOM 1547 N N . ARG A 1 203 ? 8.546 -18.244 -16.491 1.00 76.31 203 ARG A N 1
ATOM 1548 C CA . ARG A 1 203 ? 9.383 -17.927 -17.645 1.00 76.31 203 ARG A CA 1
ATOM 1549 C C . ARG A 1 203 ? 9.834 -19.252 -18.266 1.00 76.31 203 ARG A C 1
ATOM 1551 O O . ARG A 1 203 ? 10.477 -20.044 -17.583 1.00 76.31 203 ARG A O 1
ATOM 1558 N N . GLY A 1 204 ? 9.479 -19.482 -19.533 1.00 67.75 204 GLY A N 1
ATOM 1559 C CA . GLY A 1 204 ? 9.855 -20.695 -20.267 1.00 67.75 204 GLY A CA 1
ATOM 1560 C C . GLY A 1 204 ? 11.349 -20.999 -20.120 1.00 67.75 204 GLY A C 1
ATOM 1561 O O . GLY A 1 204 ? 12.174 -20.085 -20.218 1.00 67.75 204 GLY A O 1
ATOM 1562 N N . THR A 1 205 ? 11.656 -22.261 -19.816 1.00 44.22 205 THR A N 1
ATOM 1563 C CA . THR A 1 205 ? 13.024 -22.796 -19.763 1.00 44.22 205 THR A CA 1
ATOM 1564 C C . THR A 1 205 ? 13.520 -23.174 -21.147 1.00 44.22 205 THR A C 1
ATOM 1566 O O . THR A 1 205 ? 12.683 -23.578 -21.987 1.00 44.22 205 THR A O 1
#

Foldseek 3Di:
DDDPVVVCVLCVLVVHHQVVCQVVLADAAEDADPLPPHPDDPDDPHHYQNDLPLVSVLCSLVCCLPPRHDDDPFFEAEDEALLVSCVPPVDALVVSVVSVVVVCVSGDYYHYDHPCCLQPPDDDPDPSNPRSVVNVVVCVVVDQKDWDWDADPVDDDPFFRTKIWIDGDPPDPPDDPPDDDDDHTAMWTWDQDPSRDIDIGHDDD

Radius of gyration: 18.55 Å; chains: 1; bounding box: 42×42×43 Å

Sequence (205 aa):
MRDGSFWRHGAGRIGLDLEAARRERRFVFVDGLRGLFLAEPEGGQDIFIVDAALASVVDAISSALLHHVDKMPRTLLIIDQIDALVATTGISAEAVQSALLSLRKLVDTTVLTFSADDALIHTQKTRLEREHASLVLAHAHAARTVVSLRCLDSGPAPDVSGVMRISSHRRNPLHGHHEVSLPPDAEYLYHVAADGSVTVFERGT

Secondary structure (DSSP, 8-state):
---HHHHHHHHHHTT--HHHHHHTTS---EESSHHHHSSPP-S-SSEE----SHHHHHHHHHHHHHHTS---SS-EEEES-THHHHHHH---HHHHHHHHHHHTTS-SEEEE---HHHHHTS---SHHHHHHHHHHHHHHHH-SEEEEEE--TT--BTTB-EEEEEEEPPPPTTS-TTSPPPPPPEEEEEEE-TTS-EEEEEPP-